Protein AF-A0A7S3YTU1-F1 (afdb_monomer_lite)

InterPro domains:
  IPR029058 Alpha/Beta hydrolase fold [G3DSA:3.40.50.1820] (95-264)
  IPR029058 Alpha/Beta hydrolase fold [SSF53474] (123-264)
  IPR036361 SAP domain superfamily [G3DSA:1.10.720.30] (31-86)

Sequence (264 aa):
MSPLEAWVLVLLVIGSIEGNVKSSDGSVSGDAGASSLSSKSVRELKSMLKELKGDSKGVLEKSDLVQRVMEAQKTCSYKVKSSSTKDEGKDSKPSSSSSSSSSSSSVMIGKPFATTIAGLKCIQLQTGKHPKGTMILLHGYGANANDLASVATLLASQIKAAEASSSSPSSSSSSSGSFGAAMRFIIPQAPIQLQPGMESYAWWDLDVTALMTKAITNGPDGLFSGQTPEALEHTTNLLKSIIEVEREQFRIPYHRIAIGGFSQ

Structure (mmCIF, N/CA/C/O backbone):
data_AF-A0A7S3YTU1-F1
#
_entry.id   AF-A0A7S3YTU1-F1
#
loop_
_atom_site.group_PDB
_atom_site.id
_atom_site.type_symbol
_atom_site.label_atom_id
_atom_site.label_alt_id
_atom_site.label_comp_id
_atom_site.label_asym_id
_atom_site.label_entity_id
_atom_site.label_seq_id
_atom_site.pdbx_PDB_ins_code
_atom_site.Cartn_x
_atom_site.Cartn_y
_atom_site.Cartn_z
_atom_site.occupancy
_atom_site.B_iso_or_equiv
_atom_site.auth_seq_id
_atom_site.auth_comp_id
_atom_site.auth_asym_id
_atom_site.auth_atom_id
_atom_site.pdbx_PDB_model_num
ATOM 1 N N . MET A 1 1 ? -15.494 12.839 -20.842 1.00 41.19 1 MET A N 1
ATOM 2 C CA . MET A 1 1 ? -15.363 12.218 -19.513 1.00 41.19 1 MET A CA 1
ATOM 3 C C . MET A 1 1 ? -14.533 13.130 -18.644 1.00 41.19 1 MET A C 1
ATOM 5 O O . MET A 1 1 ? -13.386 13.399 -18.986 1.00 41.19 1 MET A O 1
ATOM 9 N N . SER A 1 2 ? -15.147 13.706 -17.615 1.00 29.52 2 SER A N 1
ATOM 10 C CA . SER A 1 2 ? -14.446 14.628 -16.714 1.00 29.52 2 SER A CA 1
ATOM 11 C C . SER A 1 2 ? -13.685 13.838 -15.639 1.00 29.52 2 SER A C 1
ATOM 13 O O . SER A 1 2 ? -14.125 12.745 -15.279 1.00 29.52 2 SER A O 1
ATOM 15 N N . PRO A 1 3 ? -12.585 14.366 -15.073 1.00 38.00 3 PRO A N 1
ATOM 16 C CA . PRO A 1 3 ? -11.836 13.705 -13.997 1.00 38.00 3 PRO A CA 1
ATOM 17 C C . PRO A 1 3 ? -12.679 13.338 -12.762 1.00 38.00 3 PRO A C 1
ATOM 19 O O . PRO A 1 3 ? -12.250 12.524 -11.954 1.00 38.00 3 PRO A O 1
ATOM 22 N N . LEU A 1 4 ? -13.887 13.898 -12.626 1.00 33.41 4 LEU A N 1
ATOM 23 C CA . LEU A 1 4 ? -14.841 13.599 -11.556 1.00 33.41 4 LEU A CA 1
ATOM 24 C C . LEU A 1 4 ? -15.615 12.286 -11.766 1.00 33.41 4 LEU A C 1
ATOM 26 O O . LEU A 1 4 ? -16.035 11.676 -10.788 1.00 33.41 4 LEU A O 1
ATOM 30 N N . GLU A 1 5 ? -15.767 11.801 -13.000 1.00 34.88 5 GLU A N 1
ATOM 31 C CA . GLU A 1 5 ? -16.539 10.577 -13.282 1.00 34.88 5 GLU A CA 1
ATOM 32 C C . GLU A 1 5 ? -15.759 9.295 -12.940 1.00 34.88 5 GLU A C 1
ATOM 34 O O . GLU A 1 5 ? -16.360 8.280 -12.600 1.00 34.88 5 GLU A O 1
ATOM 39 N N . ALA A 1 6 ? -14.421 9.347 -12.920 1.00 38.59 6 ALA A N 1
ATOM 40 C CA . ALA A 1 6 ? -13.579 8.217 -12.510 1.00 38.59 6 ALA A CA 1
ATOM 41 C C . ALA A 1 6 ? -13.649 7.930 -10.994 1.00 38.59 6 ALA A C 1
ATOM 43 O O . ALA A 1 6 ? -13.482 6.790 -10.565 1.00 38.59 6 ALA A O 1
ATOM 44 N N . TRP A 1 7 ? -13.968 8.938 -10.175 1.00 39.53 7 TRP A N 1
ATOM 45 C CA . TRP A 1 7 ? -14.129 8.777 -8.723 1.00 39.53 7 TRP A CA 1
ATOM 46 C C . TRP A 1 7 ? -15.466 8.136 -8.334 1.00 39.53 7 TRP A C 1
ATOM 48 O O . TRP A 1 7 ? -15.589 7.555 -7.254 1.00 39.53 7 TRP A O 1
ATOM 58 N N . VAL A 1 8 ? -16.451 8.165 -9.234 1.00 35.91 8 VAL A N 1
ATOM 59 C CA . VAL A 1 8 ? -17.770 7.563 -9.006 1.00 35.91 8 VAL A CA 1
ATOM 60 C C . VAL A 1 8 ? -17.691 6.036 -8.960 1.00 35.91 8 VAL A C 1
ATOM 62 O O . VAL A 1 8 ? -18.521 5.425 -8.308 1.00 35.91 8 VAL A O 1
ATOM 65 N N . LEU A 1 9 ? -16.663 5.392 -9.525 1.00 37.91 9 LEU A N 1
ATOM 66 C CA . LEU A 1 9 ? -16.495 3.934 -9.422 1.00 37.91 9 LEU A CA 1
ATOM 67 C C . LEU A 1 9 ? -15.953 3.471 -8.059 1.00 37.91 9 LEU A C 1
ATOM 69 O O . LEU A 1 9 ? -16.370 2.426 -7.564 1.00 37.91 9 LEU A O 1
ATOM 73 N N . VAL A 1 10 ? -15.113 4.276 -7.399 1.00 44.28 10 VAL A N 1
ATOM 74 C CA . VAL A 1 10 ? -14.686 4.016 -6.008 1.00 44.28 10 VAL A CA 1
ATOM 75 C C . VAL A 1 10 ? -15.823 4.328 -5.029 1.00 44.28 10 VAL A C 1
ATOM 77 O O . VAL A 1 10 ? -15.980 3.644 -4.018 1.00 44.28 10 VAL A O 1
ATOM 80 N N . LEU A 1 11 ? -16.676 5.302 -5.362 1.00 40.84 11 LEU A N 1
ATOM 81 C CA . LEU A 1 11 ? -17.886 5.597 -4.599 1.00 40.84 11 LEU A CA 1
ATOM 82 C C . LEU A 1 11 ? -19.069 4.682 -4.937 1.00 40.84 11 LEU A C 1
ATOM 84 O O . LEU A 1 11 ? -19.922 4.529 -4.084 1.00 40.84 11 LEU A O 1
ATOM 88 N N . LEU A 1 12 ? -19.136 3.992 -6.077 1.00 34.91 12 LEU A N 1
ATOM 89 C CA . LEU A 1 12 ? -20.254 3.083 -6.392 1.00 34.91 12 LEU A CA 1
ATOM 90 C C . LEU A 1 12 ? -20.231 1.793 -5.565 1.00 34.91 12 LEU A C 1
ATOM 92 O O . LEU A 1 12 ? -21.272 1.167 -5.386 1.00 34.91 12 LEU A O 1
ATOM 96 N N . VAL A 1 13 ? -19.084 1.433 -4.983 1.00 40.62 13 VAL A N 1
ATOM 97 C CA . VAL A 1 13 ? -19.005 0.343 -3.995 1.00 40.62 13 VAL A CA 1
ATOM 98 C C . VAL A 1 13 ? -19.414 0.818 -2.587 1.00 40.62 13 VAL A C 1
ATOM 100 O O . VAL A 1 13 ? -19.746 -0.003 -1.737 1.00 40.62 13 VAL A O 1
ATOM 103 N N . ILE A 1 14 ? -19.461 2.133 -2.332 1.00 40.12 14 ILE A N 1
ATOM 104 C CA . ILE A 1 14 ? -19.760 2.713 -1.004 1.00 40.12 14 ILE A CA 1
ATOM 105 C C . ILE A 1 14 ? -21.053 3.566 -0.996 1.00 40.12 14 ILE A C 1
ATOM 107 O O . ILE A 1 14 ? -21.604 3.854 0.060 1.00 40.12 14 ILE A O 1
ATOM 111 N N . GLY A 1 15 ? -21.604 3.916 -2.156 1.00 31.83 15 GLY A N 1
ATOM 112 C CA . GLY A 1 15 ? -22.506 5.053 -2.341 1.00 31.83 15 GLY A CA 1
ATOM 113 C C . GLY A 1 15 ? -23.532 4.843 -3.450 1.00 31.83 15 GLY A C 1
ATOM 114 O O . GLY A 1 15 ? -23.751 5.725 -4.272 1.00 31.83 15 GLY A O 1
ATOM 115 N N . SER A 1 16 ? -24.244 3.714 -3.409 1.00 32.53 16 SER A N 1
ATOM 116 C CA . SER A 1 16 ? -25.628 3.657 -3.906 1.00 32.53 16 SER A CA 1
ATOM 117 C C . SER A 1 16 ? -26.612 4.396 -2.971 1.00 32.53 16 SER A C 1
ATOM 119 O O . SER A 1 16 ? -27.818 4.189 -3.077 1.00 32.53 16 SER A O 1
ATOM 121 N N . ILE A 1 17 ? -26.132 5.238 -2.044 1.00 37.53 17 ILE A N 1
ATOM 122 C CA . ILE A 1 17 ? -26.951 6.110 -1.195 1.00 37.53 17 ILE A CA 1
ATOM 123 C C . ILE A 1 17 ? -26.247 7.480 -1.088 1.00 37.53 17 ILE A C 1
ATOM 125 O O . ILE A 1 17 ? -25.146 7.595 -0.560 1.00 37.53 17 ILE A O 1
ATOM 129 N N . GLU A 1 18 ? -26.913 8.454 -1.705 1.00 35.91 18 GLU A N 1
ATOM 130 C CA . GLU A 1 18 ? -26.711 9.894 -1.952 1.00 35.91 18 GLU A CA 1
ATOM 131 C C . GLU A 1 18 ? -25.828 10.764 -1.025 1.00 35.91 18 GLU A C 1
ATOM 133 O O . GLU A 1 18 ? -25.775 10.575 0.186 1.00 35.91 18 GLU A O 1
ATOM 138 N N . GLY A 1 19 ? -25.291 11.864 -1.597 1.00 31.64 19 GLY A N 1
ATOM 139 C CA . GLY A 1 19 ? -25.074 13.119 -0.850 1.00 31.64 19 GLY A CA 1
ATOM 140 C C . GLY A 1 19 ? -23.881 14.000 -1.255 1.00 31.64 19 GLY A C 1
ATOM 141 O O . GLY A 1 19 ? -22.777 13.828 -0.761 1.00 31.64 19 GLY A O 1
ATOM 142 N N . ASN A 1 20 ? -24.140 14.995 -2.106 1.00 35.00 20 ASN A N 1
ATOM 143 C CA . ASN A 1 20 ? -23.278 16.081 -2.612 1.00 35.00 20 ASN A CA 1
ATOM 144 C C . ASN A 1 20 ? -22.688 17.014 -1.511 1.00 35.00 20 ASN A C 1
ATOM 146 O O . ASN A 1 20 ? -23.427 17.312 -0.579 1.00 35.00 20 ASN A O 1
ATOM 150 N N . VAL A 1 21 ? -21.437 17.525 -1.645 1.00 30.52 21 VAL A N 1
ATOM 151 C CA . VAL A 1 21 ? -20.935 18.889 -1.253 1.00 30.52 21 VAL A CA 1
ATOM 152 C C . VAL A 1 21 ? -19.391 19.041 -1.419 1.00 30.52 21 VAL A C 1
ATOM 154 O O . VAL A 1 21 ? -18.629 18.097 -1.247 1.00 30.52 21 VAL A O 1
ATOM 157 N N . LYS A 1 22 ? -18.977 20.271 -1.788 1.00 32.03 22 LYS A N 1
ATOM 158 C CA . LYS A 1 22 ? -17.672 20.817 -2.253 1.00 32.03 22 LYS A CA 1
ATOM 159 C C . LYS A 1 22 ? -16.490 20.871 -1.255 1.00 32.03 22 LYS A C 1
ATOM 161 O O . LYS A 1 22 ? -16.683 21.025 -0.054 1.00 32.03 22 LYS A O 1
ATOM 166 N N . SER A 1 23 ? -15.278 20.914 -1.831 1.00 31.70 23 SER A N 1
ATOM 167 C CA . SER A 1 23 ? -13.933 20.982 -1.213 1.00 31.70 23 SER A CA 1
ATOM 168 C C . SER A 1 23 ? -13.295 22.389 -1.173 1.00 31.70 23 SER A C 1
ATOM 170 O O . SER A 1 23 ? -13.629 23.238 -2.001 1.00 31.70 23 SER A O 1
ATOM 172 N N . SER A 1 24 ? -12.292 22.586 -0.297 1.00 32.66 24 SER A N 1
ATOM 173 C CA . SER A 1 24 ? -11.258 23.643 -0.391 1.00 32.66 24 SER A CA 1
ATOM 174 C C . SER A 1 24 ? -9.923 23.241 0.283 1.00 32.66 24 SER A C 1
ATOM 176 O O . SER A 1 24 ? -9.943 22.587 1.325 1.00 32.66 24 SER A O 1
ATOM 178 N N . ASP A 1 25 ? -8.805 23.666 -0.327 1.00 35.81 25 ASP A N 1
ATOM 179 C CA . ASP A 1 25 ? -7.383 23.268 -0.168 1.00 35.81 25 ASP A CA 1
ATOM 180 C C . ASP A 1 25 ? -6.566 23.880 0.999 1.00 35.81 25 ASP A C 1
ATOM 182 O O . ASP A 1 25 ? -6.897 24.946 1.517 1.00 35.81 25 ASP A O 1
ATOM 186 N N . GLY A 1 26 ? -5.399 23.268 1.297 1.00 31.12 26 GLY A N 1
ATOM 187 C CA . GLY A 1 26 ? -4.246 23.929 1.946 1.00 31.12 26 GLY A CA 1
ATOM 188 C C . GLY A 1 26 ? -3.023 23.025 2.246 1.00 31.12 26 GLY A C 1
ATOM 189 O O . GLY A 1 26 ? -3.139 22.069 3.008 1.00 31.12 26 GLY A O 1
ATOM 190 N N . SER A 1 27 ? -1.836 23.351 1.696 1.00 32.84 27 SER A N 1
ATOM 191 C CA . SER A 1 27 ? -0.538 22.641 1.853 1.00 32.84 27 SER A CA 1
ATOM 192 C C . SER A 1 27 ? 0.471 23.374 2.762 1.00 32.84 27 SER A C 1
ATOM 194 O O . SER A 1 27 ? 0.485 24.604 2.748 1.00 32.84 27 SER A O 1
ATOM 196 N N . VAL A 1 28 ? 1.396 22.664 3.439 1.00 35.00 28 VAL A N 1
ATOM 197 C CA . VAL A 1 28 ? 2.567 23.256 4.142 1.00 35.00 28 VAL A CA 1
ATOM 198 C C . VAL A 1 28 ? 3.854 22.428 3.944 1.00 35.00 28 VAL A C 1
ATOM 200 O O . VAL A 1 28 ? 3.842 21.204 4.021 1.00 35.00 28 VAL A O 1
ATOM 203 N N . SER A 1 29 ? 4.957 23.147 3.713 1.00 42.00 29 SER A N 1
ATOM 204 C CA . SER A 1 29 ? 6.344 22.758 3.395 1.00 42.00 29 SER A CA 1
ATOM 205 C C . SER A 1 29 ? 7.262 22.513 4.611 1.00 42.00 29 SER A C 1
ATOM 207 O O . SER A 1 29 ? 7.123 23.204 5.621 1.00 42.00 29 SER A O 1
ATOM 209 N N . GLY A 1 30 ? 8.298 21.665 4.483 1.00 39.69 30 GLY A N 1
ATOM 210 C CA . GLY A 1 30 ? 9.399 21.584 5.463 1.00 39.69 30 GLY A CA 1
ATOM 211 C C . GLY A 1 30 ? 10.663 20.868 4.959 1.00 39.69 30 GLY A C 1
ATOM 212 O O . GLY A 1 30 ? 10.699 19.644 4.966 1.00 39.69 30 GLY A O 1
ATOM 213 N N . ASP A 1 31 ? 11.710 21.625 4.591 1.00 48.38 31 ASP A N 1
ATOM 214 C CA . ASP A 1 31 ? 12.968 21.093 4.012 1.00 48.38 31 ASP A CA 1
ATOM 215 C C . ASP A 1 31 ? 14.264 21.735 4.583 1.00 48.38 31 ASP A C 1
ATOM 217 O O . ASP A 1 31 ? 15.263 21.929 3.901 1.00 48.38 31 ASP A O 1
ATOM 221 N N . ALA A 1 32 ? 14.280 22.118 5.865 1.00 55.69 32 ALA A N 1
ATOM 222 C CA . ALA A 1 32 ? 15.423 22.847 6.448 1.00 55.69 32 ALA A CA 1
ATOM 223 C C . ALA A 1 32 ? 16.510 21.958 7.106 1.00 55.69 32 ALA A C 1
ATOM 225 O O . ALA A 1 32 ? 17.544 22.464 7.538 1.00 55.69 32 ALA A O 1
ATOM 226 N N . GLY A 1 33 ? 16.293 20.642 7.232 1.00 62.75 33 GLY A N 1
ATOM 227 C CA . GLY A 1 33 ? 17.139 19.770 8.066 1.00 62.75 33 GLY A CA 1
ATOM 228 C C . GLY A 1 33 ? 18.327 19.104 7.359 1.00 62.75 33 GLY A C 1
ATOM 229 O O . GLY A 1 33 ? 19.356 18.858 7.990 1.00 62.75 33 GLY A O 1
ATOM 230 N N . ALA A 1 34 ? 18.212 18.808 6.062 1.00 68.44 34 ALA A N 1
ATOM 231 C CA . ALA A 1 34 ? 19.182 17.965 5.353 1.00 68.44 34 ALA A CA 1
ATOM 232 C C . ALA A 1 34 ? 20.527 18.674 5.088 1.00 68.44 34 ALA A C 1
ATOM 234 O O . ALA A 1 34 ? 21.592 18.056 5.165 1.00 68.44 34 ALA A O 1
ATOM 235 N N . SER A 1 35 ? 20.499 19.989 4.863 1.00 77.75 35 SER A N 1
ATOM 236 C CA . SER A 1 35 ? 21.671 20.775 4.449 1.00 77.75 35 SER A CA 1
ATOM 237 C C . SER A 1 35 ? 22.753 20.921 5.528 1.00 77.75 35 SER A C 1
ATOM 239 O O . SER A 1 35 ? 23.907 21.189 5.210 1.00 77.75 35 SER A O 1
ATOM 241 N N . SER A 1 36 ? 22.419 20.730 6.810 1.00 88.25 36 SER A N 1
ATOM 242 C CA . SER A 1 36 ? 23.380 20.889 7.916 1.00 88.25 36 SER A CA 1
ATOM 243 C C . SER A 1 36 ? 24.233 19.638 8.176 1.00 88.25 36 SER A C 1
ATOM 245 O O . SER A 1 36 ? 25.329 19.738 8.725 1.00 88.25 36 SER A O 1
ATOM 247 N N . LEU A 1 37 ? 23.763 18.448 7.786 1.00 91.62 37 LEU A N 1
ATOM 248 C CA . LEU A 1 37 ? 24.472 17.187 8.045 1.00 91.62 37 LEU A CA 1
ATOM 249 C C . LEU A 1 37 ? 25.443 16.810 6.922 1.00 91.62 37 LEU A C 1
ATOM 251 O O . LEU A 1 37 ? 26.464 16.172 7.184 1.00 91.62 37 LEU A O 1
ATOM 255 N N . SER A 1 38 ? 25.166 17.236 5.689 1.00 91.62 38 SER A N 1
ATOM 256 C CA . SER A 1 38 ? 26.011 16.956 4.522 1.00 91.62 38 SER A CA 1
ATOM 257 C C . SER A 1 38 ? 27.388 17.632 4.596 1.00 91.62 38 SER A C 1
ATOM 259 O O . SER A 1 38 ? 28.363 17.097 4.056 1.00 91.62 38 SER A O 1
ATOM 261 N N . SER A 1 39 ? 27.509 18.745 5.329 1.00 95.00 39 SER A N 1
ATOM 262 C CA . SER A 1 39 ? 28.768 19.474 5.542 1.00 95.00 39 SER A CA 1
ATOM 263 C C . SER A 1 39 ? 29.700 18.839 6.584 1.00 95.00 39 SER A C 1
ATOM 265 O O . SER A 1 39 ? 30.886 19.161 6.609 1.00 95.00 39 SER A O 1
ATOM 267 N N . LYS A 1 40 ? 29.219 17.894 7.405 1.00 95.62 40 LYS A N 1
ATOM 268 C CA . LYS A 1 40 ? 30.028 17.235 8.446 1.00 95.62 40 LYS A CA 1
ATOM 269 C C . LYS A 1 40 ? 30.985 16.188 7.871 1.00 95.62 40 LYS A C 1
ATOM 271 O O . LYS A 1 40 ? 30.730 15.568 6.834 1.00 95.62 40 LYS A O 1
ATOM 276 N N . SER A 1 41 ? 32.104 15.957 8.548 1.00 97.38 41 SER A N 1
ATOM 277 C CA . SER A 1 41 ? 33.071 14.911 8.198 1.00 97.38 41 SER A CA 1
ATOM 278 C C . SER A 1 41 ? 32.556 13.506 8.554 1.00 97.38 41 SER A C 1
ATOM 280 O O . SER A 1 41 ? 31.715 13.328 9.434 1.00 97.38 41 SER A O 1
ATOM 282 N N . VAL A 1 42 ? 33.102 12.464 7.912 1.00 96.38 42 VAL A N 1
ATOM 283 C CA . VAL A 1 42 ? 32.747 11.054 8.201 1.00 96.38 42 VAL A CA 1
ATOM 284 C C . VAL A 1 42 ? 33.014 10.688 9.668 1.00 96.38 42 VAL A C 1
ATOM 286 O O . VAL A 1 42 ? 32.261 9.918 10.266 1.00 96.38 42 VAL A O 1
ATOM 289 N N . ARG A 1 43 ? 34.066 11.258 10.271 1.00 97.38 43 ARG A N 1
ATOM 290 C CA . ARG A 1 43 ? 34.414 11.039 11.682 1.00 97.38 43 ARG A CA 1
ATOM 291 C C . ARG A 1 43 ? 33.349 11.614 12.618 1.00 97.38 43 ARG A C 1
ATOM 293 O O . ARG A 1 43 ? 32.955 10.934 13.562 1.00 97.38 43 ARG A O 1
ATOM 300 N N . GLU A 1 44 ? 32.858 12.819 12.334 1.00 97.75 44 GLU A N 1
ATOM 301 C CA . GLU A 1 44 ? 31.780 13.454 13.104 1.00 97.75 44 GLU A CA 1
ATOM 302 C C . GLU A 1 44 ? 30.462 12.695 12.954 1.00 97.75 44 GLU A C 1
ATOM 304 O O . GLU A 1 44 ? 29.807 12.418 13.954 1.00 97.75 44 GLU A O 1
ATOM 309 N N . LEU A 1 45 ? 30.108 12.281 11.733 1.00 97.25 45 LEU A N 1
ATOM 310 C CA . LEU A 1 45 ? 28.887 11.508 11.481 1.00 97.25 45 LEU A CA 1
ATOM 311 C C . LEU A 1 45 ? 28.899 10.161 12.223 1.00 97.25 45 LEU A C 1
ATOM 313 O O . LEU A 1 45 ? 27.912 9.806 12.864 1.00 97.25 45 LEU A O 1
ATOM 317 N N . LYS A 1 46 ? 30.030 9.438 12.231 1.00 97.06 46 LYS A N 1
ATOM 318 C CA . LYS A 1 46 ? 30.182 8.201 13.024 1.00 97.06 46 LYS A CA 1
ATOM 319 C C . LYS A 1 46 ? 30.098 8.459 14.530 1.00 97.06 46 LYS A C 1
ATOM 321 O O . LYS A 1 46 ? 29.529 7.641 15.250 1.00 97.06 46 LYS A O 1
ATOM 326 N N . SER A 1 47 ? 30.640 9.584 15.004 1.00 97.19 47 SER A N 1
ATOM 327 C CA . SER A 1 47 ? 30.532 9.990 16.410 1.00 97.19 47 SER A CA 1
ATOM 328 C C . SER A 1 47 ? 29.078 10.255 16.804 1.00 97.19 47 SER A C 1
ATOM 330 O O . SER A 1 47 ? 28.615 9.712 17.805 1.00 97.19 47 SER A O 1
ATOM 332 N N . MET A 1 48 ? 28.341 11.012 15.984 1.00 97.25 48 MET A N 1
ATOM 333 C CA . MET A 1 48 ? 26.916 11.288 16.194 1.00 97.25 48 MET A CA 1
ATOM 334 C C . MET A 1 48 ? 26.081 10.004 16.176 1.00 97.25 48 MET A C 1
ATOM 336 O O . MET A 1 48 ? 25.224 9.810 17.032 1.00 97.25 48 MET A O 1
ATOM 340 N N . LEU A 1 49 ? 26.351 9.088 15.240 1.00 96.69 49 LEU A N 1
ATOM 341 C CA . LEU A 1 49 ? 25.635 7.814 15.166 1.00 96.69 49 LEU A CA 1
ATOM 342 C C . LEU A 1 49 ? 25.889 6.944 16.408 1.00 96.69 49 LEU A C 1
ATOM 344 O O . LEU A 1 49 ? 24.955 6.346 16.936 1.00 96.69 49 LEU A O 1
ATOM 348 N N . LYS A 1 50 ? 27.128 6.928 16.922 1.00 96.69 50 LYS A N 1
ATOM 349 C CA . LYS A 1 50 ? 27.492 6.220 18.160 1.00 96.69 50 LYS A CA 1
ATOM 350 C C . LYS A 1 50 ? 26.781 6.798 19.388 1.00 96.69 50 LYS A C 1
ATOM 352 O O . LYS A 1 50 ? 26.317 6.031 20.228 1.00 96.69 50 LYS A O 1
ATOM 357 N N . GLU A 1 51 ? 26.674 8.123 19.486 1.00 96.88 51 GLU A N 1
ATOM 358 C CA . GLU A 1 51 ? 25.945 8.811 20.563 1.00 96.88 51 GLU A CA 1
ATOM 359 C C . GLU A 1 51 ? 24.450 8.454 20.555 1.00 96.88 51 GLU A C 1
ATOM 361 O O . GLU A 1 51 ? 23.857 8.186 21.600 1.00 96.88 51 GLU A O 1
ATOM 366 N N . LEU A 1 52 ? 23.870 8.324 19.360 1.00 96.06 52 LEU A N 1
ATOM 367 C CA . LEU A 1 52 ? 22.482 7.904 19.149 1.00 96.06 52 LEU A CA 1
ATOM 368 C C . LEU A 1 52 ? 22.275 6.377 19.233 1.00 96.06 52 LEU A C 1
ATOM 370 O O . LEU A 1 52 ? 21.175 5.894 18.972 1.00 96.06 52 LEU A O 1
ATOM 374 N N . LYS A 1 53 ? 23.307 5.608 19.613 1.00 95.50 53 LYS A N 1
ATOM 375 C CA . LYS A 1 53 ? 23.307 4.132 19.682 1.00 95.50 53 LYS A CA 1
ATOM 376 C C . LYS A 1 53 ? 23.023 3.423 18.342 1.00 95.50 53 LYS A C 1
ATOM 378 O O . LYS A 1 53 ? 22.534 2.295 18.345 1.00 95.50 53 LYS A O 1
ATOM 383 N N . GLY A 1 54 ? 23.330 4.054 17.210 1.00 91.25 54 GLY A N 1
ATOM 384 C CA . GLY A 1 54 ? 23.256 3.445 15.877 1.00 91.25 54 GLY A CA 1
ATOM 385 C C . GLY A 1 54 ? 24.537 2.694 15.486 1.00 91.25 54 GLY A C 1
ATOM 386 O O . GLY A 1 54 ? 25.627 3.008 15.969 1.00 91.25 54 GLY A O 1
ATOM 387 N N . ASP A 1 55 ? 24.416 1.712 14.586 1.00 93.75 55 ASP A N 1
ATOM 388 C CA . ASP A 1 55 ? 25.556 0.951 14.056 1.00 93.75 55 ASP A CA 1
ATOM 389 C C . ASP A 1 55 ? 26.052 1.522 12.714 1.00 93.75 55 ASP A C 1
ATOM 391 O O . ASP A 1 55 ? 25.276 1.846 11.809 1.00 93.75 55 ASP A O 1
ATOM 395 N N . SER A 1 56 ? 27.376 1.613 12.579 1.00 94.31 56 SER A N 1
ATOM 396 C CA . SER A 1 56 ? 28.071 2.061 11.365 1.00 94.31 56 SER A CA 1
ATOM 397 C C . SER A 1 56 ? 28.628 0.911 10.519 1.00 94.31 56 SER A C 1
ATOM 399 O O . SER A 1 56 ? 29.237 1.166 9.478 1.00 94.31 56 SER A O 1
ATOM 401 N N . LYS A 1 57 ? 28.436 -0.353 10.927 1.00 94.38 57 LYS A N 1
ATOM 402 C CA . LYS A 1 57 ? 28.838 -1.511 10.118 1.00 94.38 57 LYS A CA 1
ATOM 403 C C . LYS A 1 57 ? 28.102 -1.532 8.775 1.00 94.38 57 LYS A C 1
ATOM 405 O O . LYS A 1 57 ? 26.905 -1.243 8.690 1.00 94.38 57 LYS A O 1
ATOM 410 N N . GLY A 1 58 ? 28.857 -1.877 7.732 1.00 91.62 58 GLY A N 1
ATOM 411 C CA . GLY A 1 58 ? 28.359 -2.025 6.363 1.00 91.62 58 GLY A CA 1
ATOM 412 C C . GLY A 1 58 ? 28.059 -0.716 5.630 1.00 91.62 58 GLY A C 1
ATOM 413 O O . GLY A 1 58 ? 27.429 -0.766 4.584 1.00 91.62 58 GLY A O 1
ATOM 414 N N . VAL A 1 59 ? 28.469 0.441 6.160 1.00 92.94 59 VAL A N 1
ATOM 415 C CA . VAL A 1 59 ? 28.304 1.723 5.461 1.00 92.94 59 VAL A CA 1
ATOM 416 C C . VAL A 1 59 ? 29.467 1.941 4.495 1.00 92.94 59 VAL A C 1
ATOM 418 O O . VAL A 1 59 ? 30.610 2.068 4.944 1.00 92.94 59 VAL A O 1
ATOM 421 N N . LEU A 1 60 ? 29.171 1.978 3.194 1.00 88.75 60 LEU A N 1
ATOM 422 C CA . LEU A 1 60 ? 30.164 2.167 2.130 1.00 88.75 60 LEU A CA 1
ATOM 423 C C . LEU A 1 60 ? 30.301 3.642 1.732 1.00 88.75 60 LEU A C 1
ATOM 425 O O . LEU A 1 60 ? 31.414 4.094 1.467 1.00 88.75 60 LEU A O 1
ATOM 429 N N . GLU A 1 61 ? 29.208 4.411 1.774 1.00 96.38 61 GLU A N 1
ATOM 430 C CA . GLU A 1 61 ? 29.184 5.808 1.333 1.00 96.38 61 GLU A CA 1
ATOM 431 C C . GLU A 1 61 ? 28.891 6.810 2.467 1.00 96.38 61 GLU A C 1
ATOM 433 O O . GLU A 1 61 ? 28.333 6.486 3.517 1.00 96.38 61 GLU A O 1
ATOM 438 N N . LYS A 1 62 ? 29.283 8.079 2.279 1.00 96.50 62 LYS A N 1
ATOM 439 C CA . LYS A 1 62 ? 29.015 9.156 3.256 1.00 96.50 62 LYS A CA 1
ATOM 440 C C . LYS A 1 62 ? 27.515 9.481 3.351 1.00 96.50 62 LYS A C 1
ATOM 442 O O . LYS A 1 62 ? 27.041 9.800 4.441 1.00 96.50 62 LYS A O 1
ATOM 447 N N . SER A 1 63 ? 26.798 9.405 2.233 1.00 95.56 63 SER A N 1
ATOM 448 C CA . SER A 1 63 ? 25.343 9.588 2.097 1.00 95.56 63 SER A CA 1
ATOM 449 C C . SER A 1 63 ? 24.564 8.665 3.037 1.00 95.56 63 SER A C 1
ATOM 451 O O . SER A 1 63 ? 23.775 9.145 3.851 1.00 95.56 63 SER A O 1
ATOM 453 N N . ASP A 1 64 ? 24.875 7.369 3.017 1.00 95.38 64 ASP A N 1
ATOM 454 C CA . ASP A 1 64 ? 24.299 6.353 3.909 1.00 95.38 64 ASP A CA 1
ATOM 455 C C . ASP A 1 64 ? 24.469 6.720 5.391 1.00 95.38 64 ASP A C 1
ATOM 457 O O . ASP A 1 64 ? 23.575 6.540 6.221 1.00 95.38 64 ASP A O 1
ATOM 461 N N . LEU A 1 65 ? 25.641 7.258 5.737 1.00 96.00 65 LEU A N 1
ATOM 462 C CA . LEU A 1 65 ? 25.975 7.680 7.095 1.00 96.00 65 LEU A CA 1
ATOM 463 C C . LEU A 1 65 ? 25.146 8.895 7.529 1.00 96.00 65 LEU A C 1
ATOM 465 O O . LEU A 1 65 ? 24.681 8.934 8.668 1.00 96.00 65 LEU A O 1
ATOM 469 N N . VAL A 1 66 ? 24.921 9.856 6.630 1.00 96.44 66 VAL A N 1
ATOM 470 C CA . VAL A 1 66 ? 24.028 11.002 6.870 1.00 96.44 66 VAL A CA 1
ATOM 471 C C . VAL A 1 66 ? 22.593 10.524 7.091 1.00 96.44 66 VAL A C 1
ATOM 473 O O . VAL A 1 66 ? 21.965 10.926 8.073 1.00 96.44 66 VAL A O 1
ATOM 476 N N . GLN A 1 67 ? 22.096 9.623 6.241 1.00 95.31 67 GLN A N 1
ATOM 477 C CA . GLN A 1 67 ? 20.737 9.096 6.349 1.00 95.31 67 GLN A CA 1
ATOM 478 C C . GLN A 1 67 ? 20.516 8.350 7.671 1.00 95.31 67 GLN A C 1
ATOM 480 O O . GLN A 1 67 ? 19.557 8.642 8.389 1.00 95.31 67 GLN A O 1
ATOM 485 N N . ARG A 1 68 ? 21.441 7.463 8.065 1.00 95.81 68 ARG A N 1
ATOM 486 C CA . ARG A 1 68 ? 21.350 6.750 9.353 1.00 95.81 68 ARG A CA 1
ATOM 487 C C . ARG A 1 68 ? 21.368 7.699 10.549 1.00 95.81 68 ARG A C 1
ATOM 489 O O . ARG A 1 68 ? 20.653 7.465 11.522 1.00 95.81 68 ARG A O 1
ATOM 496 N N . VAL A 1 69 ? 22.153 8.778 10.494 1.00 96.31 69 VAL A N 1
ATOM 497 C CA . VAL A 1 69 ? 22.156 9.804 11.552 1.00 96.31 69 VAL A CA 1
ATOM 498 C C . VAL A 1 69 ? 20.802 10.515 11.620 1.00 96.31 69 VAL A C 1
ATOM 500 O O . VAL A 1 69 ? 20.277 10.687 12.719 1.00 96.31 69 VAL A O 1
ATOM 503 N N . MET A 1 70 ? 20.194 10.869 10.484 1.00 94.56 70 MET A N 1
ATOM 504 C CA . MET A 1 70 ? 18.858 11.483 10.454 1.00 94.56 70 MET A CA 1
ATOM 505 C C . MET A 1 70 ? 17.778 10.560 11.032 1.00 94.56 70 MET A C 1
ATOM 507 O O . MET A 1 70 ? 16.947 10.998 11.829 1.00 94.56 70 MET A O 1
ATOM 511 N N . GLU A 1 71 ? 17.786 9.281 10.662 1.00 93.69 71 GLU A N 1
ATOM 512 C CA . GLU A 1 71 ? 16.844 8.277 11.175 1.00 93.69 71 GLU A CA 1
ATOM 513 C C . GLU A 1 71 ? 17.009 8.063 12.688 1.00 93.69 71 GLU A C 1
ATOM 515 O O . GLU A 1 71 ? 16.026 8.026 13.439 1.00 93.69 71 GLU A O 1
ATOM 520 N N . ALA A 1 72 ? 18.253 8.004 13.164 1.00 94.50 72 ALA A N 1
ATOM 521 C CA . ALA A 1 72 ? 18.555 7.873 14.584 1.00 94.50 72 ALA A CA 1
ATOM 522 C C . ALA A 1 72 ? 18.146 9.129 15.382 1.00 94.50 72 ALA A C 1
ATOM 524 O O . ALA A 1 72 ? 17.578 9.005 16.469 1.00 94.50 72 ALA A O 1
ATOM 525 N N . GLN A 1 73 ? 18.340 10.335 14.830 1.00 94.19 73 GLN A N 1
ATOM 526 C CA . GLN A 1 73 ? 17.885 11.590 15.446 1.00 94.19 73 GLN A CA 1
ATOM 527 C C . GLN A 1 73 ? 16.362 11.642 15.571 1.00 94.19 73 GLN A C 1
ATOM 529 O O . GLN A 1 73 ? 15.853 11.955 16.650 1.00 94.19 73 GLN A O 1
ATOM 534 N N . LYS A 1 74 ? 15.636 11.265 14.508 1.00 89.81 74 LYS A N 1
ATOM 535 C CA . LYS A 1 74 ? 14.171 11.142 14.547 1.00 89.81 74 LYS A CA 1
ATOM 536 C C . LYS A 1 74 ? 13.755 10.204 15.680 1.00 89.81 74 LYS A C 1
ATOM 538 O O . LYS A 1 74 ? 12.941 10.588 16.513 1.00 89.81 74 LYS A O 1
ATOM 543 N N . THR A 1 75 ? 14.377 9.029 15.775 1.00 86.12 75 THR A N 1
ATOM 544 C CA . THR A 1 75 ? 14.060 8.011 16.793 1.00 86.12 75 THR A CA 1
ATOM 545 C C . THR A 1 75 ? 14.339 8.492 18.227 1.00 86.12 75 THR A C 1
ATOM 547 O O . THR A 1 75 ? 13.540 8.241 19.131 1.00 86.12 75 THR A O 1
ATOM 550 N N . CYS A 1 76 ? 15.429 9.232 18.454 1.00 81.00 76 CYS A N 1
ATOM 551 C CA . CYS A 1 76 ? 15.769 9.786 19.770 1.00 81.00 76 CYS A CA 1
ATOM 552 C C . CYS A 1 76 ? 14.848 10.935 20.206 1.00 81.00 76 CYS A C 1
ATOM 554 O O . CYS A 1 76 ? 14.455 10.974 21.375 1.00 81.00 76 CYS A O 1
ATOM 556 N N . SER A 1 77 ? 14.446 11.832 19.297 1.00 73.88 77 SER A N 1
ATOM 557 C CA . SER A 1 77 ? 13.537 12.945 19.625 1.00 73.88 77 SER A CA 1
ATOM 558 C C . SER A 1 77 ? 12.171 12.481 20.141 1.00 73.88 77 SER A C 1
ATOM 560 O O . SER A 1 77 ? 11.566 13.176 20.957 1.00 73.88 77 SER A O 1
ATOM 562 N N . TYR A 1 78 ? 11.699 11.293 19.748 1.00 51.47 78 TYR A N 1
ATOM 563 C CA . TYR A 1 78 ? 10.446 10.736 20.272 1.00 51.47 78 TYR A CA 1
ATOM 564 C C . TYR A 1 78 ? 10.543 10.269 21.731 1.00 51.47 78 TYR A C 1
ATOM 566 O O . TYR A 1 78 ? 9.539 10.288 22.442 1.00 51.47 78 TYR A O 1
ATOM 574 N N . LYS A 1 79 ? 11.731 9.886 22.213 1.00 51.41 79 LYS A N 1
ATOM 575 C CA . LYS A 1 79 ? 11.898 9.264 23.538 1.00 51.41 79 LYS A CA 1
ATOM 576 C C . LYS A 1 79 ? 11.981 10.270 24.692 1.00 51.41 79 LYS A C 1
ATOM 578 O O . LYS A 1 79 ? 11.743 9.905 25.837 1.00 51.41 79 LYS A O 1
ATOM 583 N N . VAL A 1 80 ? 12.275 11.538 24.401 1.00 43.84 80 VAL A N 1
ATOM 584 C CA . VAL A 1 80 ? 12.470 12.589 25.420 1.00 43.84 80 VAL A CA 1
ATOM 585 C C . VAL A 1 80 ? 11.143 13.147 25.966 1.00 43.84 80 VAL A C 1
ATOM 587 O O . VAL A 1 80 ? 11.125 13.741 27.038 1.00 43.84 80 VAL A O 1
ATOM 590 N N . LYS A 1 81 ? 9.999 12.914 25.304 1.00 44.56 81 LYS A N 1
ATOM 591 C CA . LYS A 1 81 ? 8.691 13.449 25.743 1.00 44.56 81 LYS A CA 1
ATOM 592 C C . LYS A 1 81 ? 7.894 12.563 26.711 1.00 44.56 81 LYS A C 1
ATOM 594 O O . LYS A 1 81 ? 6.779 12.931 27.065 1.00 44.56 81 LYS A O 1
ATOM 599 N N . SER A 1 82 ? 8.431 11.431 27.166 1.00 44.53 82 SER A N 1
ATOM 600 C CA . SER A 1 82 ? 7.706 10.504 28.049 1.00 44.53 82 SER A CA 1
ATOM 601 C C . SER A 1 82 ? 8.544 10.041 29.245 1.00 44.53 82 SER A C 1
ATOM 603 O O . SER A 1 82 ? 8.837 8.854 29.375 1.00 44.53 82 SER A O 1
ATOM 605 N N . SER A 1 83 ? 8.943 10.955 30.131 1.00 39.47 83 SER A N 1
ATOM 606 C CA . SER A 1 83 ? 9.377 10.573 31.483 1.00 39.47 83 SER A CA 1
ATOM 607 C C . SER A 1 83 ? 9.372 11.759 32.452 1.00 39.47 83 SER A C 1
ATOM 609 O O . SER A 1 83 ? 10.386 12.429 32.627 1.00 39.47 83 SER A O 1
ATOM 611 N N . SER A 1 84 ? 8.247 11.982 33.130 1.00 35.91 84 SER A N 1
ATOM 612 C CA . SER A 1 84 ? 8.204 12.696 34.412 1.00 35.91 84 SER A CA 1
ATOM 613 C C . SER A 1 84 ? 7.058 12.144 35.259 1.00 35.91 84 SER A C 1
ATOM 615 O O . SER A 1 84 ? 5.916 12.511 35.025 1.00 35.91 84 SER A O 1
ATOM 617 N N . THR A 1 85 ? 7.375 11.206 36.156 1.00 35.59 85 THR A N 1
ATOM 618 C CA . THR A 1 85 ? 6.955 11.138 37.575 1.00 35.59 85 THR A CA 1
ATOM 619 C C . THR A 1 85 ? 7.328 9.761 38.124 1.00 35.59 85 THR A C 1
ATOM 621 O O . THR A 1 85 ? 6.839 8.742 37.640 1.00 35.59 85 THR A O 1
ATOM 624 N N . LYS A 1 86 ? 8.199 9.737 39.134 1.00 37.47 86 LYS A N 1
ATOM 625 C CA . LYS A 1 86 ? 8.345 8.627 40.077 1.00 37.47 86 LYS A CA 1
ATOM 626 C C . LYS A 1 86 ? 8.422 9.241 41.469 1.00 37.47 86 LYS A C 1
ATOM 628 O O . LYS A 1 86 ? 9.307 10.054 41.714 1.00 37.47 86 LYS A O 1
ATOM 633 N N . ASP A 1 87 ? 7.472 8.839 42.298 1.00 42.56 87 ASP A N 1
ATOM 634 C CA . ASP A 1 87 ? 7.460 9.000 43.746 1.00 42.56 87 ASP A CA 1
ATOM 635 C C . ASP A 1 87 ? 7.685 7.611 44.374 1.00 42.56 87 ASP A C 1
ATOM 637 O O . ASP A 1 87 ? 7.450 6.582 43.725 1.00 42.56 87 ASP A O 1
ATOM 641 N N . GLU A 1 88 ? 8.234 7.594 45.582 1.00 50.66 88 GLU A N 1
ATOM 642 C CA . GLU A 1 88 ? 8.819 6.437 46.271 1.00 50.66 88 GLU A CA 1
ATOM 643 C C . GLU A 1 88 ? 7.791 5.481 46.911 1.00 50.66 88 GLU A C 1
ATOM 645 O O . GLU A 1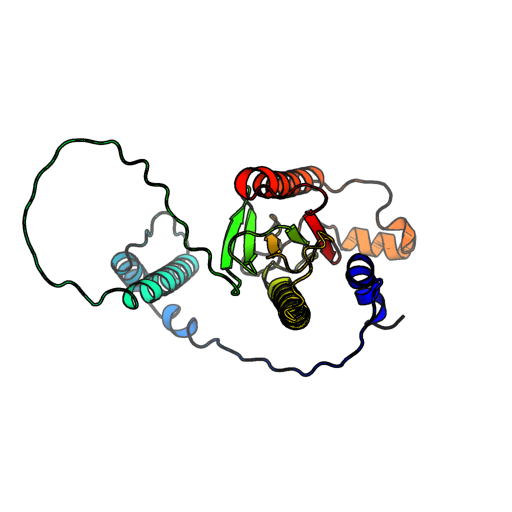 88 ? 6.676 5.874 47.242 1.00 50.66 88 GLU A O 1
ATOM 650 N N . GLY A 1 89 ? 8.211 4.233 47.199 1.00 40.72 89 GLY A N 1
ATOM 651 C CA . GLY A 1 89 ? 7.609 3.460 48.298 1.00 40.72 89 GLY A CA 1
ATOM 652 C C . GLY A 1 89 ? 7.581 1.924 48.206 1.00 40.72 89 GLY A C 1
ATOM 653 O O . GLY A 1 89 ? 6.629 1.360 47.688 1.00 40.72 89 GLY A O 1
ATOM 654 N N . LYS A 1 90 ? 8.570 1.294 48.864 1.00 39.50 90 LYS A N 1
ATOM 655 C CA . LYS A 1 90 ? 8.531 0.061 49.698 1.00 39.50 90 LYS A CA 1
ATOM 656 C C . LYS A 1 90 ? 8.148 -1.336 49.151 1.00 39.50 90 LYS A C 1
ATOM 658 O O . LYS A 1 90 ? 7.003 -1.645 48.850 1.00 39.50 90 LYS A O 1
ATOM 663 N N . ASP A 1 91 ? 9.164 -2.202 49.228 1.00 47.62 91 ASP A N 1
ATOM 664 C CA . ASP A 1 91 ? 9.238 -3.602 49.688 1.00 47.62 91 ASP A CA 1
ATOM 665 C C . ASP A 1 91 ? 7.966 -4.458 49.809 1.00 47.62 91 ASP A C 1
ATOM 667 O O . ASP A 1 91 ? 7.166 -4.277 50.726 1.00 47.62 91 ASP A O 1
ATOM 671 N N . SER A 1 92 ? 7.904 -5.526 48.997 1.00 41.09 92 SER A N 1
ATOM 672 C CA . SER A 1 92 ? 7.376 -6.861 49.350 1.00 41.09 92 SER A CA 1
ATOM 673 C C . SER A 1 92 ? 7.730 -7.902 48.271 1.00 41.09 92 SER A C 1
ATOM 675 O O . SER A 1 92 ? 7.453 -7.714 47.090 1.00 41.09 92 SER A O 1
ATOM 677 N N . LYS A 1 93 ? 8.326 -9.025 48.691 1.00 49.00 93 LYS A N 1
ATOM 678 C CA . LYS A 1 93 ? 8.613 -10.254 47.913 1.00 49.00 93 LYS A CA 1
ATOM 679 C C . LYS A 1 93 ? 7.288 -10.948 47.526 1.00 49.00 93 LYS A C 1
ATOM 681 O O . LYS A 1 93 ? 6.419 -11.015 48.394 1.00 49.00 93 LYS A O 1
ATOM 686 N N . PRO A 1 94 ? 7.113 -11.503 46.305 1.00 49.06 94 PRO A N 1
ATOM 687 C CA . PRO A 1 94 ? 7.078 -12.970 46.204 1.00 49.06 94 PRO A CA 1
ATOM 688 C C . PRO A 1 94 ? 7.528 -13.584 44.852 1.00 49.06 94 PRO A C 1
ATOM 690 O O . PRO A 1 94 ? 7.842 -12.926 43.868 1.00 49.06 94 PRO A O 1
ATOM 693 N N . SER A 1 95 ? 7.564 -14.911 44.910 1.00 44.34 95 SER A N 1
ATOM 694 C CA . SER A 1 95 ? 7.848 -15.987 43.959 1.00 44.34 95 SER A CA 1
ATOM 695 C C . SER A 1 95 ? 7.433 -15.860 42.483 1.00 44.34 95 SER A C 1
ATOM 697 O O . SER A 1 95 ? 6.327 -15.452 42.142 1.00 44.34 95 SER A O 1
ATOM 699 N N . SER A 1 96 ? 8.335 -16.391 41.650 1.00 52.78 96 SER A N 1
ATOM 700 C CA . SER A 1 96 ? 8.164 -17.044 40.343 1.00 52.78 96 SER A CA 1
ATOM 701 C C . SER A 1 96 ? 6.734 -17.218 39.809 1.00 52.78 96 SER A C 1
ATOM 703 O O . SER A 1 96 ? 6.007 -18.122 40.222 1.00 52.78 96 SER A O 1
ATOM 705 N N . SER A 1 97 ? 6.397 -16.444 38.779 1.00 43.84 97 SER A N 1
ATOM 706 C CA . SER A 1 97 ? 5.395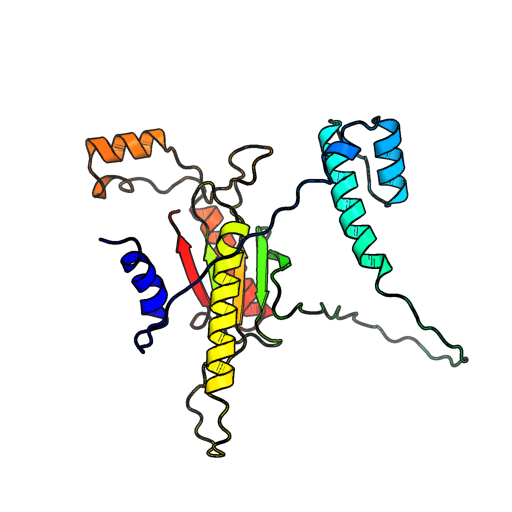 -16.817 37.778 1.00 43.84 97 SER A CA 1
ATOM 707 C C . SER A 1 97 ? 5.820 -16.282 36.408 1.00 43.84 97 SER A C 1
ATOM 709 O O . SER A 1 97 ? 6.299 -15.158 36.264 1.00 43.84 97 SER A O 1
ATOM 711 N N . SER A 1 98 ? 5.725 -17.154 35.413 1.00 50.69 98 SER A N 1
ATOM 712 C CA . SER A 1 98 ? 6.049 -16.935 34.008 1.00 50.69 98 SER A CA 1
ATOM 713 C C . SER A 1 98 ? 5.118 -15.890 33.392 1.00 50.69 98 SER A C 1
ATOM 715 O O . SER A 1 98 ? 3.952 -16.173 33.118 1.00 50.69 98 SER A O 1
ATOM 717 N N . SER A 1 99 ? 5.637 -14.686 33.166 1.00 39.75 99 SER A N 1
ATOM 718 C CA . SER A 1 99 ? 4.942 -13.593 32.496 1.00 39.75 99 SER A CA 1
ATOM 719 C C . SER A 1 99 ? 5.130 -13.693 30.981 1.00 39.75 99 SER A C 1
ATOM 721 O O . SER A 1 99 ? 6.154 -13.314 30.417 1.00 39.75 99 SER A O 1
ATOM 723 N N . SER A 1 100 ? 4.104 -14.195 30.300 1.00 42.47 100 SER A N 1
ATOM 724 C CA . SER A 1 100 ? 3.908 -13.965 28.871 1.00 42.47 100 SER A CA 1
ATOM 725 C C . SER A 1 100 ? 3.657 -12.471 28.658 1.00 42.47 100 SER A C 1
ATOM 727 O O . SER A 1 100 ? 2.561 -11.968 28.909 1.00 42.47 100 SER A O 1
ATOM 729 N N . SER A 1 101 ? 4.691 -11.746 28.241 1.00 37.59 101 SER A N 1
ATOM 730 C CA . SER A 1 101 ? 4.633 -10.332 27.885 1.00 37.59 101 SER A CA 1
ATOM 731 C C . SER A 1 101 ? 3.881 -10.148 26.567 1.00 37.59 101 SER A C 1
ATOM 733 O O . SER A 1 101 ? 4.456 -9.974 25.492 1.00 37.59 101 SER A O 1
ATOM 735 N N . SER A 1 102 ? 2.552 -10.161 26.649 1.00 40.62 102 SER A N 1
ATOM 736 C CA . SER A 1 102 ? 1.681 -9.623 25.610 1.00 40.62 102 SER A CA 1
ATOM 737 C C . SER A 1 102 ? 1.975 -8.130 25.488 1.00 40.62 102 SER A C 1
ATOM 739 O O . SER A 1 102 ? 1.482 -7.306 26.259 1.00 40.62 102 SER A O 1
ATOM 741 N N . SER A 1 103 ? 2.871 -7.804 24.561 1.00 43.38 103 SER A N 1
ATOM 742 C CA . SER A 1 103 ? 3.244 -6.440 24.222 1.00 43.38 103 SER A CA 1
ATOM 743 C C . SER A 1 103 ? 2.012 -5.759 23.638 1.00 43.38 103 SER A C 1
ATOM 745 O O . SER A 1 103 ? 1.722 -5.915 22.456 1.00 43.38 103 SER A O 1
ATOM 747 N N . SER A 1 104 ? 1.254 -5.055 24.483 1.00 47.66 104 SER A N 1
ATOM 748 C CA . SER A 1 104 ? 0.149 -4.194 24.065 1.00 47.66 104 SER A CA 1
ATOM 749 C C . SER A 1 104 ? 0.712 -3.073 23.201 1.00 47.66 104 SER A C 1
ATOM 751 O O . SER A 1 104 ? 1.104 -2.012 23.688 1.00 47.66 104 SER A O 1
ATOM 753 N N . SER A 1 105 ? 0.795 -3.336 21.903 1.00 56.03 105 SER A N 1
ATOM 754 C CA . SER A 1 105 ? 1.053 -2.352 20.867 1.00 56.03 105 SER A CA 1
ATOM 755 C C . SER A 1 105 ? -0.034 -1.285 20.967 1.00 56.03 105 SER A C 1
ATOM 757 O O . SER A 1 105 ? -1.201 -1.519 20.659 1.00 56.03 105 SER A O 1
ATOM 759 N N . SER A 1 106 ? 0.343 -0.112 21.479 1.00 59.62 106 SER A N 1
ATOM 760 C CA . SER A 1 106 ? -0.539 1.049 21.562 1.00 59.62 106 SER A CA 1
ATOM 761 C C . SER A 1 106 ? -0.971 1.430 20.147 1.00 59.62 106 SER A C 1
ATOM 763 O O . SER A 1 106 ? -0.196 2.000 19.379 1.00 59.62 106 SER A O 1
ATOM 765 N N . VAL A 1 107 ? -2.190 1.045 19.771 1.00 66.81 107 VAL A N 1
ATOM 766 C CA . VAL A 1 107 ? -2.753 1.343 18.455 1.00 66.81 107 VAL A CA 1
ATOM 767 C C . VAL A 1 107 ? -2.949 2.855 18.356 1.00 66.81 107 VAL A C 1
ATOM 769 O O . VAL A 1 107 ? -3.765 3.432 19.077 1.00 66.81 107 VAL A O 1
ATOM 772 N N . MET A 1 108 ? -2.202 3.504 17.462 1.00 73.62 108 MET A N 1
ATOM 773 C CA . MET A 1 108 ? -2.352 4.931 17.179 1.00 73.62 108 MET A CA 1
ATOM 774 C C . MET A 1 108 ? -3.625 5.156 16.358 1.00 73.62 108 MET A C 1
ATOM 776 O O . MET A 1 108 ? -3.648 5.003 15.140 1.00 73.62 108 MET A O 1
ATOM 780 N N . ILE A 1 109 ? -4.716 5.487 17.046 1.00 81.69 109 ILE A N 1
ATOM 781 C CA . ILE A 1 109 ? -6.012 5.747 16.416 1.00 81.69 109 ILE A CA 1
ATOM 782 C C . ILE A 1 109 ? -5.981 7.111 15.723 1.00 81.69 109 ILE A C 1
ATOM 784 O O . ILE A 1 109 ? -5.610 8.122 16.318 1.00 81.69 109 ILE A O 1
ATOM 788 N N . GLY A 1 110 ? -6.444 7.150 14.474 1.00 84.19 110 GLY A N 1
ATOM 789 C CA . GLY A 1 110 ? -6.719 8.389 13.747 1.00 84.19 110 GLY A CA 1
ATOM 790 C C . GLY A 1 110 ? -5.511 9.107 13.149 1.00 84.19 110 GLY A C 1
ATOM 791 O O . GLY A 1 110 ? -5.700 10.190 12.605 1.00 84.19 110 GLY A O 1
ATOM 792 N N . LYS A 1 111 ? -4.303 8.536 13.211 1.00 92.44 111 LYS A N 1
ATOM 793 C CA . LYS A 1 111 ? -3.134 9.055 12.488 1.00 92.44 111 LYS A CA 1
ATOM 794 C C . LYS A 1 111 ? -2.480 7.943 11.673 1.00 92.44 111 LYS A C 1
ATOM 796 O O . LYS A 1 111 ? -2.317 6.852 12.221 1.00 92.44 111 LYS A O 1
ATOM 801 N N . PRO A 1 112 ? -2.101 8.199 10.409 1.00 96.50 112 PRO A N 1
ATOM 802 C CA . PRO A 1 112 ? -1.324 7.242 9.640 1.00 96.50 112 PRO A CA 1
ATOM 803 C C . PRO A 1 112 ? 0.011 6.936 10.330 1.00 96.50 112 PRO A C 1
ATOM 805 O O . PRO A 1 112 ? 0.652 7.838 10.873 1.00 96.50 112 PRO A O 1
ATOM 808 N N . PHE A 1 113 ? 0.436 5.677 10.311 1.00 96.38 113 PHE A N 1
ATOM 809 C CA . PHE A 1 113 ? 1.731 5.250 10.837 1.00 96.38 113 PHE A CA 1
ATOM 810 C C . PHE A 1 113 ? 2.371 4.185 9.946 1.00 96.38 113 PHE A C 1
ATOM 812 O O . PHE A 1 113 ? 1.686 3.353 9.354 1.00 96.38 113 PHE A O 1
ATOM 819 N N . ALA A 1 114 ? 3.701 4.217 9.859 1.00 97.25 114 ALA A N 1
ATOM 820 C CA . ALA A 1 114 ? 4.474 3.240 9.106 1.00 97.25 114 ALA A CA 1
ATOM 821 C C . ALA A 1 114 ? 4.635 1.931 9.891 1.00 97.25 114 ALA A C 1
ATOM 823 O O . ALA A 1 114 ? 4.756 1.925 11.118 1.00 97.25 114 ALA A O 1
ATOM 824 N N . THR A 1 115 ? 4.646 0.814 9.176 1.00 97.25 115 THR A N 1
ATOM 825 C CA . THR A 1 115 ? 4.758 -0.539 9.732 1.00 97.25 115 THR A CA 1
ATOM 826 C C . THR A 1 115 ? 5.143 -1.527 8.630 1.00 97.25 115 THR A C 1
ATOM 828 O O . THR A 1 115 ? 5.316 -1.132 7.478 1.00 97.25 115 THR A O 1
ATOM 831 N N . THR A 1 116 ? 5.258 -2.807 8.969 1.00 97.75 116 THR A N 1
ATOM 832 C CA . THR A 1 116 ? 5.535 -3.879 8.013 1.00 97.75 116 THR A CA 1
ATOM 833 C C . THR A 1 116 ? 4.494 -4.978 8.174 1.00 97.75 116 THR A C 1
ATOM 835 O O . THR A 1 116 ? 4.278 -5.460 9.286 1.00 97.75 116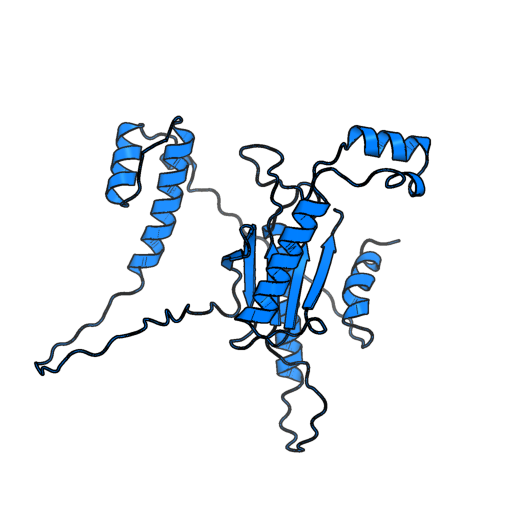 THR A O 1
ATOM 838 N N . ILE A 1 117 ? 3.858 -5.390 7.077 1.00 97.38 117 ILE A N 1
ATOM 839 C CA . ILE A 1 117 ? 2.885 -6.490 7.044 1.00 97.38 117 ILE A CA 1
ATOM 840 C C . ILE A 1 117 ? 3.303 -7.461 5.950 1.00 97.38 117 ILE A C 1
ATOM 842 O O . ILE A 1 117 ? 3.509 -7.044 4.815 1.00 97.38 117 ILE A O 1
ATOM 846 N N . ALA A 1 118 ? 3.434 -8.746 6.287 1.00 95.19 118 ALA A N 1
ATOM 847 C CA . ALA A 1 118 ? 3.830 -9.784 5.331 1.00 95.19 118 ALA A CA 1
ATOM 848 C C . ALA A 1 118 ? 5.097 -9.426 4.517 1.00 95.19 118 ALA A C 1
ATOM 850 O O . ALA A 1 118 ? 5.188 -9.693 3.324 1.00 95.19 118 ALA A O 1
ATOM 851 N N . GLY A 1 119 ? 6.068 -8.769 5.162 1.00 95.31 119 GLY A N 1
ATOM 852 C CA . GLY A 1 119 ? 7.318 -8.333 4.530 1.00 95.31 119 GLY A CA 1
ATOM 853 C C . GLY A 1 119 ? 7.232 -7.031 3.724 1.00 95.31 119 GLY A C 1
ATOM 854 O O . GLY A 1 119 ? 8.274 -6.456 3.418 1.00 95.31 119 GLY A O 1
ATOM 855 N N . LEU A 1 120 ? 6.035 -6.510 3.443 1.00 97.62 120 LEU A N 1
ATOM 856 C CA . LEU A 1 120 ? 5.850 -5.224 2.772 1.00 97.62 120 LEU A CA 1
ATOM 857 C C . LEU A 1 120 ? 5.845 -4.074 3.777 1.00 97.62 120 LEU A C 1
ATOM 859 O O . LEU A 1 120 ? 5.203 -4.153 4.826 1.00 97.62 120 LEU A O 1
ATOM 863 N N . LYS A 1 121 ? 6.537 -2.980 3.442 1.00 98.19 121 LYS A N 1
ATOM 864 C CA . LYS A 1 121 ? 6.377 -1.706 4.153 1.00 98.19 121 LYS A CA 1
ATOM 865 C C . LYS A 1 121 ? 4.967 -1.195 3.880 1.00 98.19 121 LYS A C 1
ATOM 867 O O . LYS A 1 121 ? 4.542 -1.167 2.733 1.00 98.19 121 LYS A O 1
ATOM 872 N N . CYS A 1 122 ? 4.255 -0.772 4.911 1.00 98.50 122 CYS A N 1
ATOM 873 C CA . CYS A 1 122 ? 2.887 -0.286 4.794 1.00 98.50 122 CYS A CA 1
ATOM 874 C C . CYS A 1 122 ? 2.712 1.013 5.574 1.00 98.50 122 CYS A C 1
ATOM 876 O O . CYS A 1 122 ? 3.332 1.214 6.621 1.00 98.50 122 CYS A O 1
ATOM 878 N N . ILE A 1 123 ? 1.783 1.843 5.115 1.00 98.19 123 ILE A N 1
ATOM 879 C CA . ILE A 1 123 ? 1.150 2.869 5.940 1.00 98.19 123 ILE A CA 1
ATOM 880 C C . ILE A 1 123 ? -0.181 2.305 6.426 1.00 98.19 123 ILE A C 1
ATOM 882 O O . ILE A 1 123 ? -0.975 1.791 5.640 1.00 98.19 123 ILE A O 1
ATOM 886 N N . GLN A 1 124 ? -0.421 2.379 7.729 1.00 97.62 124 GLN A N 1
ATOM 887 C CA . GLN A 1 124 ? -1.675 1.971 8.347 1.00 97.62 124 GLN A CA 1
ATOM 888 C C . GLN A 1 124 ? -2.393 3.167 8.951 1.00 97.62 124 GLN A C 1
ATOM 890 O O . GLN A 1 124 ? -1.770 4.040 9.549 1.00 97.62 124 GLN A O 1
ATOM 895 N N . LEU A 1 125 ? -3.717 3.164 8.862 1.00 96.75 12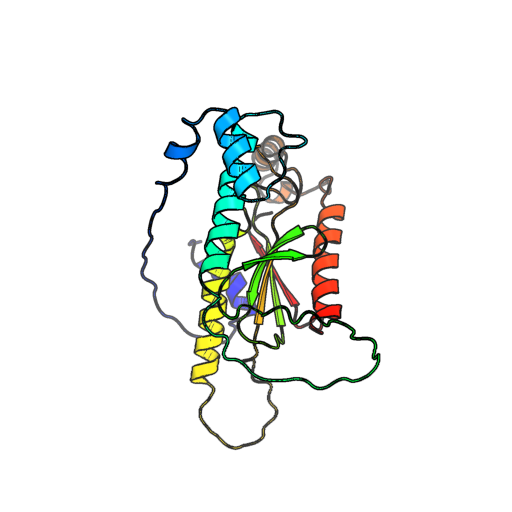5 LEU A N 1
ATOM 896 C CA . LEU A 1 125 ? -4.589 4.099 9.563 1.00 96.75 125 LEU A CA 1
ATOM 897 C C . LEU A 1 125 ? -5.778 3.326 10.129 1.00 96.75 125 LEU A C 1
ATOM 899 O O . LEU A 1 125 ? -6.382 2.515 9.438 1.00 96.75 125 LEU A O 1
ATOM 903 N N . GLN A 1 126 ? -6.141 3.587 11.381 1.00 95.50 126 GLN A N 1
ATOM 904 C CA . GLN A 1 126 ? -7.255 2.902 12.032 1.00 95.50 126 GLN A CA 1
ATOM 905 C C . GLN A 1 126 ? -8.204 3.913 12.676 1.00 95.50 126 GLN A C 1
ATOM 907 O O . GLN A 1 126 ? -7.757 4.849 13.346 1.00 95.50 126 GLN A O 1
ATOM 912 N N . THR A 1 127 ? -9.515 3.745 12.483 1.00 93.69 127 THR A N 1
ATOM 913 C CA . THR A 1 127 ? -10.514 4.706 12.986 1.00 93.69 127 THR A CA 1
ATOM 914 C C . THR A 1 127 ? -10.993 4.414 14.410 1.00 93.69 127 THR A C 1
ATOM 916 O O . THR A 1 127 ? -11.490 5.330 15.060 1.00 93.69 127 THR A O 1
ATOM 919 N N . GLY A 1 128 ? -10.748 3.211 14.949 1.00 91.38 128 GLY A N 1
ATOM 920 C CA . GLY A 1 128 ? -11.052 2.830 16.338 1.00 91.38 128 GLY A CA 1
ATOM 921 C C . GLY A 1 128 ? -10.405 1.501 16.750 1.00 91.38 128 GLY A C 1
ATOM 922 O O . GLY A 1 128 ? -9.829 0.825 15.913 1.00 91.38 128 GLY A O 1
ATOM 923 N N . LYS A 1 129 ? -10.467 1.101 18.030 1.00 88.38 129 LYS A N 1
ATOM 924 C CA . LYS A 1 129 ? -9.666 -0.021 18.589 1.00 88.38 129 LYS A CA 1
ATOM 925 C C . LYS A 1 129 ? -9.929 -1.400 17.969 1.00 88.38 129 LYS A C 1
ATOM 927 O O . LYS A 1 129 ? -8.999 -2.191 17.856 1.00 88.38 129 LYS A O 1
ATOM 932 N N . HIS A 1 130 ? -11.169 -1.676 17.580 1.00 90.38 130 HIS A N 1
ATOM 933 C CA . HIS A 1 130 ? -11.601 -2.985 17.087 1.00 90.38 130 HIS A CA 1
ATOM 934 C C . HIS A 1 130 ? -12.159 -2.827 15.678 1.00 90.38 130 HIS A C 1
ATOM 936 O O . HIS A 1 130 ? -13.373 -2.641 15.535 1.00 90.38 130 HIS A O 1
ATOM 942 N N . PRO A 1 131 ? -11.289 -2.806 14.651 1.00 93.56 131 PRO A N 1
ATOM 943 C CA . PRO A 1 131 ? -11.756 -2.628 13.297 1.00 93.56 131 PRO A CA 1
ATOM 944 C C . PRO A 1 131 ? -12.680 -3.796 12.950 1.00 93.56 131 PRO A C 1
ATOM 946 O O . PRO A 1 131 ? -12.421 -4.929 13.345 1.00 93.56 131 PRO A O 1
ATOM 949 N N . LYS A 1 132 ? -13.789 -3.521 12.266 1.00 93.50 132 LYS A N 1
ATOM 950 C CA . LYS A 1 132 ? -14.701 -4.559 11.770 1.00 93.50 132 LYS A CA 1
ATOM 951 C C . LYS A 1 132 ? -14.616 -4.729 10.258 1.00 93.50 132 LYS A C 1
ATOM 953 O O . LYS A 1 132 ? -15.323 -5.583 9.734 1.00 93.50 132 LYS A O 1
ATOM 958 N N . GLY A 1 133 ? -13.792 -3.934 9.583 1.00 95.06 133 GLY A N 1
ATOM 959 C CA . GLY A 1 133 ? -13.483 -4.048 8.166 1.00 95.06 133 GLY A CA 1
ATOM 960 C C . GLY A 1 133 ? -12.126 -3.431 7.844 1.00 95.06 133 GLY A C 1
ATOM 961 O O . GLY A 1 133 ? -11.604 -2.611 8.611 1.00 95.06 133 GLY A O 1
ATOM 962 N N . THR A 1 134 ? -11.577 -3.836 6.703 1.00 97.19 134 THR A N 1
ATOM 963 C CA . THR A 1 134 ? -10.271 -3.394 6.213 1.00 97.19 134 THR A CA 1
ATOM 964 C C . THR A 1 134 ? -10.380 -2.933 4.763 1.00 97.19 134 THR A C 1
ATOM 966 O O . THR A 1 134 ? -11.062 -3.559 3.956 1.00 97.19 134 THR A O 1
ATOM 969 N N . MET A 1 135 ? -9.695 -1.846 4.420 1.00 97.62 135 MET A N 1
ATOM 970 C CA . MET A 1 135 ? -9.503 -1.380 3.051 1.00 97.62 135 MET A CA 1
ATOM 971 C C . MET A 1 135 ? -8.011 -1.393 2.719 1.00 97.62 135 MET A C 1
ATOM 973 O O . MET A 1 135 ? -7.215 -0.732 3.387 1.00 97.62 135 MET A O 1
ATOM 977 N N . ILE A 1 136 ? -7.635 -2.145 1.690 1.00 98.31 136 ILE A N 1
ATOM 978 C CA . ILE A 1 136 ? -6.273 -2.193 1.157 1.00 98.31 136 ILE A CA 1
ATOM 979 C C . ILE A 1 136 ? -6.226 -1.291 -0.078 1.00 98.31 136 ILE A C 1
ATOM 981 O O . ILE A 1 136 ? -7.054 -1.443 -0.971 1.00 98.31 136 ILE A O 1
ATOM 985 N N . LEU A 1 137 ? -5.293 -0.341 -0.118 1.00 98.25 137 LEU A N 1
ATOM 986 C CA . LEU A 1 137 ? -5.173 0.669 -1.172 1.00 98.25 137 LEU A CA 1
ATOM 987 C C . LEU A 1 137 ? -3.837 0.522 -1.904 1.00 98.25 137 LEU A C 1
ATOM 989 O O . LEU A 1 137 ? -2.786 0.759 -1.316 1.00 98.25 137 LEU A O 1
ATOM 993 N N . LEU A 1 138 ? -3.880 0.145 -3.179 1.00 98.44 138 LEU A N 1
ATOM 994 C CA . LEU A 1 138 ? -2.702 -0.098 -4.013 1.00 98.44 138 LEU A CA 1
ATOM 995 C C . LEU A 1 138 ? -2.393 1.132 -4.879 1.00 98.44 138 LEU A C 1
ATOM 997 O O . LEU A 1 138 ? -3.258 1.620 -5.608 1.00 98.44 138 LEU A O 1
ATOM 1001 N N . HIS A 1 139 ? -1.169 1.652 -4.784 1.00 97.94 139 HIS A N 1
ATOM 1002 C CA . HIS A 1 139 ? -0.718 2.776 -5.610 1.00 97.94 139 HIS A CA 1
ATOM 1003 C C . HIS A 1 139 ? -0.296 2.308 -7.008 1.00 97.94 139 HIS A C 1
ATOM 1005 O O . HIS A 1 139 ? 0.010 1.136 -7.199 1.00 97.94 139 HIS A O 1
ATOM 1011 N N . GLY A 1 140 ? -0.236 3.233 -7.966 1.00 96.75 140 GLY A N 1
ATOM 1012 C CA . GLY A 1 140 ? 0.171 2.926 -9.338 1.00 96.75 140 GLY A CA 1
ATOM 1013 C C . GLY A 1 140 ? 1.682 2.893 -9.553 1.00 96.75 140 GLY A C 1
ATOM 1014 O O . GLY A 1 140 ? 2.466 3.197 -8.650 1.00 96.75 140 GLY A O 1
ATOM 1015 N N . TYR A 1 141 ? 2.085 2.573 -10.784 1.00 95.62 141 TYR A N 1
ATOM 1016 C CA . TYR A 1 141 ? 3.485 2.574 -11.205 1.00 95.62 141 TYR A CA 1
ATOM 1017 C C . TYR A 1 141 ? 4.145 3.938 -10.971 1.00 95.62 141 TYR A C 1
ATOM 1019 O O . TYR A 1 141 ? 3.636 4.977 -11.395 1.00 95.62 141 TYR A O 1
ATOM 1027 N N . GLY A 1 142 ? 5.294 3.926 -10.306 1.00 96.19 142 GLY A N 1
ATOM 1028 C CA . GLY A 1 142 ? 6.100 5.106 -10.024 1.00 96.19 142 GLY A CA 1
ATOM 1029 C C . GLY A 1 142 ? 5.650 5.935 -8.822 1.00 96.19 142 GLY A C 1
ATOM 1030 O O . GLY A 1 142 ? 6.395 6.824 -8.410 1.00 96.19 142 GLY A O 1
ATOM 1031 N N . ALA A 1 143 ? 4.493 5.618 -8.240 1.00 97.31 143 ALA A N 1
ATOM 1032 C CA . ALA A 1 143 ? 3.999 6.204 -7.000 1.00 97.31 143 ALA A CA 1
ATOM 1033 C C . ALA A 1 143 ? 4.570 5.476 -5.768 1.00 97.31 143 ALA A C 1
ATOM 1035 O O . ALA A 1 143 ? 5.356 4.524 -5.872 1.00 97.31 143 ALA A O 1
ATOM 1036 N N . ASN A 1 144 ? 4.170 5.923 -4.583 1.00 97.56 144 ASN A N 1
ATOM 1037 C CA . ASN A 1 144 ? 4.490 5.297 -3.312 1.00 97.56 144 ASN A CA 1
ATOM 1038 C C . ASN A 1 144 ? 3.290 5.281 -2.350 1.00 97.56 144 ASN A C 1
ATOM 1040 O O . ASN A 1 144 ? 2.212 5.805 -2.629 1.00 97.56 144 ASN A O 1
ATOM 1044 N N . ALA A 1 145 ? 3.458 4.638 -1.194 1.00 97.44 145 ALA A N 1
ATOM 1045 C CA . ALA A 1 145 ? 2.375 4.487 -0.227 1.00 97.44 145 ALA A CA 1
ATOM 1046 C C . ALA A 1 145 ? 1.868 5.829 0.348 1.00 97.44 145 ALA A C 1
ATOM 1048 O O . ALA A 1 145 ? 0.702 5.930 0.730 1.00 97.44 145 ALA A O 1
ATOM 1049 N N . ASN A 1 146 ? 2.699 6.875 0.417 1.00 97.06 146 ASN A N 1
ATOM 1050 C CA . ASN A 1 146 ? 2.270 8.175 0.944 1.00 97.06 146 ASN A CA 1
ATOM 1051 C C . ASN A 1 146 ? 1.238 8.857 0.037 1.00 97.06 146 ASN A C 1
ATOM 1053 O O . ASN A 1 146 ? 0.376 9.572 0.553 1.00 97.06 146 ASN A O 1
ATOM 1057 N N . ASP A 1 147 ? 1.260 8.591 -1.272 1.00 96.56 147 ASP A N 1
ATOM 1058 C CA . ASP A 1 147 ? 0.347 9.213 -2.240 1.00 96.56 147 ASP A CA 1
ATOM 1059 C C . ASP A 1 147 ? -1.128 8.892 -1.946 1.00 96.56 147 ASP A C 1
ATOM 1061 O O . ASP A 1 147 ? -2.010 9.724 -2.158 1.00 96.56 147 ASP A O 1
ATOM 1065 N N . LEU A 1 148 ? -1.407 7.710 -1.381 1.00 96.38 148 LEU A N 1
ATOM 1066 C CA . LEU A 1 148 ? -2.760 7.290 -0.991 1.00 96.38 148 LEU A CA 1
ATOM 1067 C C . LEU A 1 148 ? -3.068 7.505 0.502 1.00 96.38 148 LEU A C 1
ATOM 1069 O O . LEU A 1 148 ? -4.201 7.281 0.939 1.00 96.38 148 LEU A O 1
ATOM 1073 N N . ALA A 1 149 ? -2.105 7.972 1.304 1.00 95.25 149 ALA A N 1
ATOM 1074 C CA . ALA A 1 149 ? -2.311 8.208 2.736 1.00 95.25 149 ALA A CA 1
ATOM 1075 C C . ALA A 1 149 ? -3.327 9.329 3.010 1.00 95.25 149 ALA A C 1
ATOM 1077 O O . ALA A 1 149 ? -4.116 9.248 3.961 1.00 95.25 149 ALA A O 1
ATOM 1078 N N . SER A 1 150 ? -3.348 10.356 2.158 1.00 94.06 150 SER A N 1
ATOM 1079 C CA . SER A 1 150 ? -4.336 11.440 2.203 1.00 94.06 150 SER A CA 1
ATOM 1080 C C . SER A 1 150 ? -5.748 10.923 1.910 1.00 94.06 150 SER A C 1
ATOM 1082 O O . SER A 1 150 ? -6.678 11.231 2.657 1.00 94.06 150 SER A O 1
ATOM 1084 N N . VAL A 1 151 ? -5.897 10.056 0.902 1.00 94.81 151 VAL A N 1
ATOM 1085 C CA . VAL A 1 151 ? -7.168 9.410 0.538 1.00 94.81 151 VAL A CA 1
ATOM 1086 C C . VAL A 1 151 ? -7.690 8.556 1.692 1.00 94.81 151 VAL A C 1
ATOM 1088 O O . VAL A 1 151 ? -8.844 8.704 2.091 1.00 94.81 151 VAL A O 1
ATOM 1091 N N . ALA A 1 152 ? -6.839 7.725 2.303 1.00 95.38 152 ALA A N 1
ATOM 1092 C CA . ALA A 1 152 ? -7.219 6.942 3.480 1.00 95.38 152 ALA A CA 1
ATOM 1093 C C . ALA A 1 152 ? -7.677 7.832 4.648 1.00 95.38 152 ALA A C 1
ATOM 1095 O O . ALA A 1 152 ? -8.661 7.524 5.320 1.00 95.38 152 ALA A O 1
ATOM 1096 N N . THR A 1 153 ? -6.995 8.958 4.876 1.00 95.19 153 THR A N 1
ATOM 1097 C CA . THR A 1 153 ? -7.347 9.922 5.933 1.00 95.19 153 THR A CA 1
ATOM 1098 C C . THR A 1 153 ? -8.691 10.601 5.667 1.00 95.19 153 THR A C 1
ATOM 1100 O O . THR A 1 153 ? -9.491 10.773 6.595 1.00 95.19 153 THR A O 1
ATOM 1103 N N . LEU A 1 154 ? -8.974 10.944 4.409 1.00 94.81 154 LEU A N 1
ATOM 1104 C CA . LEU A 1 154 ? -10.254 11.510 3.990 1.00 94.81 154 LEU A CA 1
ATOM 1105 C C . LEU A 1 154 ? -11.399 10.511 4.211 1.00 94.81 154 LEU A C 1
ATOM 1107 O O . LEU A 1 154 ? -12.369 10.842 4.893 1.00 94.81 154 LEU A O 1
ATOM 1111 N N . LEU A 1 155 ? -11.254 9.276 3.721 1.00 93.44 155 LEU A N 1
ATOM 1112 C CA . LEU A 1 155 ? -12.250 8.210 3.888 1.00 93.44 155 LEU A CA 1
ATOM 1113 C C . LEU A 1 155 ? -12.503 7.899 5.368 1.00 93.44 155 LEU A C 1
ATOM 1115 O O . LEU A 1 155 ? -13.647 7.818 5.812 1.00 93.44 155 LEU A O 1
ATOM 1119 N N . ALA A 1 156 ? -11.439 7.800 6.165 1.00 92.31 156 ALA A N 1
ATOM 1120 C CA . ALA A 1 156 ? -11.535 7.622 7.610 1.00 92.31 156 ALA A CA 1
ATOM 1121 C C . ALA A 1 156 ? -12.327 8.746 8.295 1.00 92.31 156 ALA A C 1
ATOM 1123 O O . ALA A 1 156 ? -13.079 8.488 9.237 1.00 92.31 156 ALA A O 1
ATOM 1124 N N . SER A 1 157 ? -12.156 9.988 7.839 1.00 91.62 157 SER A N 1
ATOM 1125 C CA . SER A 1 157 ? -12.871 11.150 8.376 1.00 91.62 157 SER A CA 1
ATOM 1126 C C . SER A 1 157 ? -14.351 11.134 7.990 1.00 91.62 157 SER A C 1
ATOM 1128 O O . SER A 1 157 ? -15.196 11.407 8.839 1.00 91.62 157 SER A O 1
ATOM 1130 N N . GLN A 1 158 ? -14.677 10.743 6.754 1.00 91.06 158 GLN A N 1
ATOM 1131 C CA . GLN A 1 158 ? -16.062 10.589 6.295 1.00 91.06 158 GLN A CA 1
ATOM 1132 C C . GLN A 1 158 ? -16.808 9.497 7.072 1.00 91.06 158 GLN A C 1
ATOM 1134 O O . GLN A 1 158 ? -17.929 9.727 7.518 1.00 91.06 158 GLN A O 1
ATOM 1139 N N . ILE A 1 159 ? -16.165 8.351 7.322 1.00 87.88 159 ILE A N 1
ATOM 1140 C CA . ILE A 1 159 ? -16.741 7.265 8.136 1.00 87.88 159 ILE A CA 1
ATOM 1141 C C . ILE A 1 159 ? -17.045 7.755 9.556 1.00 87.88 159 ILE A C 1
ATOM 1143 O O . ILE A 1 159 ? -18.147 7.550 10.060 1.00 87.88 159 ILE A O 1
ATOM 1147 N N . LYS A 1 160 ? -16.105 8.473 10.186 1.00 87.75 160 LYS A N 1
ATOM 1148 C CA . LYS A 1 160 ? -16.314 9.053 11.523 1.00 87.75 160 LYS A CA 1
ATOM 1149 C C . LYS A 1 160 ? -17.441 10.088 11.554 1.00 87.75 160 LYS A C 1
ATOM 1151 O O . LYS A 1 160 ? -18.183 10.155 12.531 1.00 87.75 160 LYS A O 1
ATOM 1156 N N . ALA A 1 161 ? -17.572 10.907 10.512 1.00 88.19 161 ALA A N 1
ATOM 1157 C CA . ALA A 1 161 ? -18.655 11.882 10.415 1.00 88.19 161 ALA A CA 1
ATOM 1158 C C . ALA A 1 161 ? -20.025 11.190 10.281 1.00 88.19 161 ALA A C 1
ATOM 1160 O O . ALA A 1 161 ? -20.970 11.557 10.982 1.00 88.19 161 ALA A O 1
ATOM 1161 N N . ALA A 1 162 ? -20.114 10.143 9.455 1.00 85.44 162 ALA A N 1
ATOM 1162 C CA . ALA A 1 162 ? -21.319 9.327 9.312 1.00 85.44 162 ALA A CA 1
ATOM 1163 C C . ALA A 1 162 ? -21.705 8.634 10.637 1.00 85.44 162 ALA A C 1
ATOM 1165 O O . ALA A 1 162 ? -22.871 8.648 11.039 1.00 85.44 162 ALA A O 1
ATOM 1166 N N . GLU A 1 163 ? -20.724 8.111 11.378 1.00 83.81 163 GLU A N 1
ATOM 1167 C CA . GLU A 1 163 ? -20.905 7.561 12.730 1.00 83.81 163 GLU A CA 1
ATOM 1168 C C . GLU A 1 163 ? -21.494 8.581 13.708 1.00 83.81 163 GLU A C 1
ATOM 1170 O O . GLU A 1 163 ? -22.483 8.295 14.382 1.00 83.81 163 GLU A O 1
ATOM 1175 N N . ALA A 1 164 ? -2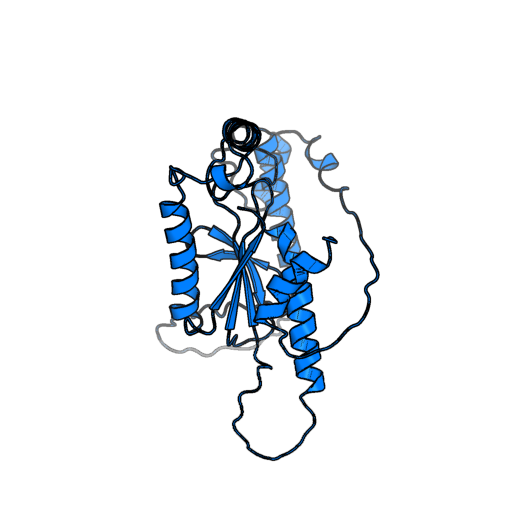0.932 9.791 13.757 1.00 85.31 164 ALA A N 1
ATOM 1176 C CA . ALA A 1 164 ? -21.422 10.839 14.647 1.00 85.31 164 ALA A CA 1
ATOM 1177 C C . ALA A 1 164 ? -22.879 11.215 14.330 1.00 85.31 164 ALA A C 1
ATOM 1179 O O . ALA A 1 164 ? -23.687 11.372 15.244 1.00 85.31 164 ALA A O 1
ATOM 1180 N N . SER A 1 165 ? -23.238 11.280 13.044 1.00 84.75 165 SER A N 1
ATOM 1181 C CA . SER A 1 165 ? -24.596 11.632 12.605 1.00 84.75 165 SER A CA 1
ATOM 1182 C C . SER A 1 165 ? -25.651 10.546 12.865 1.00 84.75 165 SER A C 1
ATOM 1184 O O . SER A 1 165 ? -26.822 10.864 13.056 1.00 84.75 165 SER A O 1
ATOM 1186 N N . SER A 1 166 ? -25.250 9.271 12.927 1.00 78.12 166 SER A N 1
ATOM 1187 C CA . SER A 1 166 ? -26.158 8.133 13.156 1.00 78.12 166 SER A CA 1
ATOM 1188 C C . SER A 1 166 ? -26.383 7.810 14.636 1.00 78.12 166 SER A C 1
ATOM 1190 O O . SER A 1 166 ? -27.262 7.021 14.972 1.00 78.12 166 SER A O 1
ATOM 1192 N N . SER A 1 167 ? -25.637 8.452 15.537 1.00 67.06 167 SER A N 1
ATOM 1193 C CA . SER A 1 167 ? -25.689 8.212 16.983 1.00 67.06 167 SER A CA 1
ATOM 1194 C C . SER A 1 167 ? -26.866 8.879 17.719 1.00 67.06 167 SER A C 1
ATOM 1196 O O . SER A 1 167 ? -26.836 9.004 18.944 1.00 67.06 167 SER A O 1
ATOM 1198 N N . SER A 1 168 ? -27.932 9.275 17.008 1.00 68.56 168 SER A N 1
ATOM 1199 C CA . SER A 1 168 ? -29.151 9.770 17.658 1.00 68.56 168 SER A CA 1
ATOM 1200 C C . SER A 1 168 ? -29.713 8.686 18.596 1.00 68.56 168 SER A C 1
ATOM 1202 O O . SER A 1 168 ? -29.930 7.556 18.142 1.00 68.56 168 SER A O 1
ATOM 1204 N N . PRO A 1 169 ? -29.927 8.983 19.893 1.00 60.69 169 PRO A N 1
ATOM 1205 C CA . PRO A 1 169 ? -30.259 8.006 20.927 1.00 60.69 169 PRO A CA 1
ATOM 1206 C C . PRO A 1 169 ? -31.712 7.533 20.787 1.00 60.69 169 PRO A C 1
ATOM 1208 O O . PRO A 1 169 ? -32.582 7.865 21.585 1.00 60.69 169 PRO A O 1
ATOM 1211 N N . SER A 1 170 ? -31.987 6.751 19.748 1.00 55.75 170 SER A N 1
ATOM 1212 C CA . SER A 1 170 ? -33.234 6.011 19.599 1.00 55.75 170 SER A CA 1
ATOM 1213 C C . SER A 1 170 ? -33.019 4.611 20.169 1.00 55.75 170 SER A C 1
ATOM 1215 O O . SER A 1 170 ? -32.329 3.761 19.617 1.00 55.75 170 SER A O 1
ATOM 1217 N N . SER A 1 171 ? -33.568 4.406 21.358 1.00 55.19 171 SER A N 1
ATOM 1218 C CA . SER A 1 171 ? -33.416 3.248 22.241 1.00 55.19 171 SER A CA 1
ATOM 1219 C C . SER A 1 171 ? -34.098 1.957 21.752 1.00 55.19 171 SER A C 1
ATOM 1221 O O . SER A 1 171 ? -34.409 1.081 22.556 1.00 55.19 171 SER A O 1
ATOM 1223 N N . SER A 1 172 ? -34.317 1.785 20.447 1.00 53.41 172 SER A N 1
ATOM 1224 C CA . SER A 1 172 ? -34.926 0.572 19.891 1.00 53.41 172 SER A CA 1
ATOM 1225 C C . SER A 1 172 ? -33.861 -0.371 19.327 1.00 53.41 172 SER A C 1
ATOM 1227 O O . SER A 1 172 ? -33.199 -0.069 18.337 1.00 53.41 172 SER A O 1
ATOM 1229 N N . SER A 1 173 ? -33.730 -1.524 19.980 1.00 50.03 173 SER A N 1
ATOM 1230 C CA . SER A 1 173 ? -32.786 -2.642 19.819 1.00 50.03 173 SER A CA 1
ATOM 1231 C C . SER A 1 173 ? -32.823 -3.400 18.476 1.00 50.03 173 SER A C 1
ATOM 1233 O O . SER A 1 173 ? -32.583 -4.608 18.424 1.00 50.03 173 SER A O 1
ATOM 1235 N N . SER A 1 174 ? -33.088 -2.719 17.366 1.00 53.12 174 SER A N 1
ATOM 1236 C CA . SER A 1 174 ? -33.163 -3.328 16.038 1.00 53.12 174 SER A CA 1
ATOM 1237 C C . SER A 1 174 ? -31.754 -3.575 15.486 1.00 53.12 174 SER A C 1
ATOM 1239 O O . SER A 1 174 ? -31.051 -2.644 15.104 1.00 53.12 174 SER A O 1
ATOM 1241 N N . SER A 1 175 ? -31.339 -4.838 15.422 1.00 52.44 175 SER A N 1
ATOM 1242 C CA . SER A 1 175 ? -30.016 -5.346 15.015 1.00 52.44 175 SER A CA 1
ATOM 1243 C C . SER A 1 175 ? -29.636 -5.144 13.533 1.00 52.44 175 SER A C 1
ATOM 1245 O O . SER A 1 175 ? -28.817 -5.890 12.993 1.00 52.44 175 SER A O 1
ATOM 1247 N N . SER A 1 176 ? -30.184 -4.128 12.862 1.00 49.03 176 SER A N 1
ATOM 1248 C CA . SER A 1 176 ? -29.797 -3.788 11.492 1.00 49.03 176 SER A CA 1
ATOM 1249 C C . SER A 1 176 ? -28.419 -3.125 11.513 1.00 49.03 176 SER A C 1
ATOM 1251 O O . SER A 1 176 ? -28.222 -2.085 12.140 1.00 49.03 176 SER A O 1
ATOM 1253 N N . GLY A 1 177 ? -27.439 -3.804 10.916 1.00 53.41 177 GLY A N 1
ATOM 1254 C CA . GLY A 1 177 ? -26.012 -3.560 11.099 1.00 53.41 177 GLY A CA 1
ATOM 1255 C C . GLY A 1 177 ? -25.580 -2.133 10.779 1.00 53.41 177 GLY A C 1
ATOM 1256 O O . GLY A 1 177 ? -25.323 -1.803 9.627 1.00 53.41 177 GLY A O 1
ATOM 1257 N N . SER A 1 178 ? -25.419 -1.310 11.817 1.00 52.31 178 SER A N 1
ATOM 1258 C CA . SER A 1 178 ? -24.729 -0.030 11.697 1.00 52.31 178 SER A CA 1
ATOM 1259 C C . SER A 1 178 ? -23.295 -0.273 11.218 1.00 52.31 178 SER A C 1
ATOM 1261 O O . SER A 1 178 ? -22.482 -0.905 11.905 1.00 52.31 178 SER A O 1
ATOM 1263 N N . PHE A 1 179 ? -22.997 0.244 10.025 1.00 53.81 179 PHE A N 1
ATOM 1264 C CA . PHE A 1 179 ? -21.655 0.332 9.446 1.00 53.81 179 PHE A CA 1
ATOM 1265 C C . PHE A 1 179 ? -20.787 1.390 10.133 1.00 53.81 179 PHE A C 1
ATOM 1267 O O . PHE A 1 179 ? -19.668 1.628 9.690 1.00 53.81 179 PHE A O 1
ATOM 1274 N N . GLY A 1 180 ? -21.263 1.970 11.241 1.00 57.84 180 GLY A N 1
ATOM 1275 C CA . GLY A 1 180 ? -20.488 2.810 12.143 1.00 57.84 180 GLY A CA 1
ATOM 1276 C C . GLY A 1 180 ? -19.435 2.037 12.937 1.00 57.84 180 GLY A C 1
ATOM 1277 O O . GLY A 1 180 ? -19.358 2.095 14.164 1.00 57.84 180 GLY A O 1
ATOM 1278 N N . ALA A 1 181 ? -18.707 1.186 12.233 1.00 72.25 181 ALA A N 1
ATOM 1279 C CA . ALA A 1 181 ? -17.705 0.319 12.772 1.00 72.25 181 ALA A CA 1
ATOM 1280 C C . ALA A 1 181 ? -16.332 0.876 12.432 1.00 72.25 181 ALA A C 1
ATOM 1282 O O . ALA A 1 181 ? -16.052 1.197 11.281 1.00 72.25 181 ALA A O 1
ATOM 1283 N N . ALA A 1 182 ? -15.448 0.864 13.429 1.00 91.12 182 ALA A N 1
ATOM 1284 C CA . ALA A 1 182 ? -14.039 1.132 13.222 1.00 91.12 182 ALA A CA 1
ATOM 1285 C C . ALA A 1 182 ? -13.521 0.392 11.972 1.00 91.12 182 ALA A C 1
ATOM 1287 O O . ALA A 1 182 ? -13.783 -0.796 11.781 1.00 91.12 182 ALA A O 1
ATOM 1288 N N . MET A 1 183 ? -12.783 1.100 11.130 1.00 94.94 183 MET A N 1
ATOM 1289 C CA . MET A 1 183 ? -12.195 0.613 9.893 1.00 94.94 183 MET A CA 1
ATOM 1290 C C . MET A 1 183 ? -10.681 0.712 9.986 1.00 94.94 183 MET A C 1
ATOM 1292 O O . MET A 1 183 ? -10.125 1.539 10.722 1.00 94.94 183 MET A O 1
ATOM 1296 N N . ARG A 1 184 ? -10.018 -0.143 9.221 1.00 96.75 184 ARG A N 1
ATOM 1297 C CA . ARG A 1 184 ? -8.570 -0.182 9.078 1.00 96.75 184 ARG A CA 1
ATOM 1298 C C . ARG A 1 184 ? -8.207 0.036 7.617 1.00 96.75 184 ARG A C 1
ATOM 1300 O O . ARG A 1 184 ? -8.794 -0.569 6.734 1.00 96.75 184 ARG A O 1
ATOM 1307 N N . PHE A 1 185 ? -7.249 0.909 7.370 1.00 98.00 185 PHE A N 1
ATOM 1308 C CA . PHE A 1 185 ? -6.717 1.201 6.049 1.00 98.00 185 PHE A CA 1
ATOM 1309 C C . PHE A 1 185 ? -5.273 0.733 6.006 1.00 98.00 185 PHE A C 1
ATOM 1311 O O . PHE A 1 185 ? -4.512 0.994 6.942 1.00 98.00 185 PHE A O 1
ATOM 1318 N N . ILE A 1 186 ? -4.910 0.045 4.931 1.00 98.44 186 ILE A N 1
ATOM 1319 C CA . ILE A 1 186 ? -3.567 -0.475 4.695 1.00 98.44 186 ILE A CA 1
ATOM 1320 C C . ILE A 1 186 ? -3.150 -0.025 3.311 1.00 98.44 186 ILE A C 1
ATOM 1322 O O . ILE A 1 186 ? -3.806 -0.344 2.325 1.00 98.44 186 ILE A O 1
ATOM 1326 N N . ILE A 1 187 ? -2.046 0.701 3.244 1.00 98.50 187 ILE A N 1
ATOM 1327 C CA . ILE A 1 187 ? -1.476 1.171 1.991 1.00 98.50 187 ILE A CA 1
ATOM 1328 C C . ILE A 1 187 ? -0.092 0.534 1.878 1.00 98.50 187 ILE A C 1
ATOM 1330 O O . ILE A 1 187 ? 0.868 1.048 2.466 1.00 98.50 187 ILE A O 1
ATOM 1334 N N . PRO A 1 188 ? 0.012 -0.643 1.246 1.00 98.50 188 PRO A N 1
ATOM 1335 C CA . PRO A 1 188 ? 1.292 -1.296 1.057 1.00 98.50 188 PRO A CA 1
ATOM 1336 C C . PRO A 1 188 ? 2.134 -0.548 0.018 1.00 98.50 188 PRO A C 1
ATOM 1338 O O . PRO A 1 188 ? 1.633 -0.064 -0.995 1.00 98.50 188 PRO A O 1
ATOM 1341 N N . GLN A 1 189 ? 3.430 -0.470 0.290 1.00 98.44 189 GLN A N 1
ATOM 1342 C CA . GLN A 1 189 ? 4.449 -0.019 -0.642 1.00 98.44 189 GLN A CA 1
ATOM 1343 C C . GLN A 1 189 ? 4.776 -1.162 -1.597 1.00 98.44 189 GLN A C 1
ATOM 1345 O O . GLN A 1 189 ? 5.065 -2.271 -1.141 1.00 98.44 189 GLN A O 1
ATOM 1350 N N . ALA A 1 190 ? 4.774 -0.895 -2.899 1.00 98.19 190 ALA A N 1
ATOM 1351 C CA . ALA A 1 190 ? 5.158 -1.901 -3.875 1.00 98.19 190 ALA A CA 1
ATOM 1352 C C . ALA A 1 190 ? 6.629 -2.351 -3.696 1.00 98.19 190 ALA A C 1
ATOM 1354 O O . ALA A 1 190 ? 7.468 -1.546 -3.274 1.00 98.19 190 ALA A O 1
ATOM 1355 N N . PRO A 1 191 ? 6.958 -3.630 -3.967 1.00 97.31 191 PRO A N 1
ATOM 1356 C CA . PRO A 1 191 ? 8.240 -4.220 -3.579 1.00 97.31 191 PRO A CA 1
ATOM 1357 C C . PRO A 1 191 ? 9.431 -3.758 -4.428 1.00 97.31 191 PRO A C 1
ATOM 1359 O O . PRO A 1 191 ? 10.563 -3.811 -3.947 1.00 97.31 191 PRO A O 1
ATOM 1362 N N . ILE A 1 192 ? 9.208 -3.316 -5.669 1.00 96.38 192 ILE A N 1
ATOM 1363 C CA . ILE A 1 192 ? 10.282 -2.910 -6.582 1.00 96.38 192 ILE A CA 1
ATOM 1364 C C . ILE A 1 192 ? 10.475 -1.404 -6.466 1.00 96.38 192 ILE A C 1
ATOM 1366 O O . ILE A 1 192 ? 9.559 -0.640 -6.756 1.00 96.38 192 ILE A O 1
ATOM 1370 N N . GLN A 1 193 ? 11.669 -0.966 -6.069 1.00 96.69 193 GLN A N 1
ATOM 1371 C CA . GLN A 1 193 ? 12.060 0.437 -6.170 1.00 96.69 193 GLN A CA 1
ATOM 1372 C C . GLN A 1 193 ? 12.605 0.694 -7.576 1.00 96.69 193 GLN A C 1
ATOM 1374 O O . GLN A 1 193 ? 13.583 0.070 -7.979 1.00 96.69 193 GLN A O 1
ATOM 1379 N N . LEU A 1 194 ? 11.975 1.606 -8.316 1.00 94.88 194 LEU A N 1
ATOM 1380 C CA . LEU A 1 194 ? 12.310 1.850 -9.721 1.00 94.88 194 LEU A CA 1
ATOM 1381 C C . LEU A 1 194 ? 13.650 2.565 -9.888 1.00 94.88 194 LEU A C 1
ATOM 1383 O O . LEU A 1 194 ? 14.394 2.283 -10.822 1.00 94.88 194 LEU A O 1
ATOM 1387 N N . GLN A 1 195 ? 13.951 3.514 -9.000 1.00 93.31 195 GLN A N 1
ATOM 1388 C CA . GLN A 1 195 ? 15.175 4.307 -9.067 1.00 93.31 195 GLN A CA 1
ATOM 1389 C C . GLN A 1 195 ? 15.749 4.527 -7.661 1.00 93.31 195 GLN A C 1
ATOM 1391 O O . GLN A 1 195 ? 15.042 5.041 -6.786 1.00 93.31 195 GLN A O 1
ATOM 1396 N N . PRO A 1 196 ? 17.022 4.161 -7.418 1.00 93.56 196 PRO A N 1
ATOM 1397 C CA . PRO A 1 196 ? 17.683 4.429 -6.147 1.00 93.56 196 PRO A CA 1
ATOM 1398 C C . PRO A 1 196 ? 17.666 5.923 -5.807 1.00 93.56 196 PRO A C 1
ATOM 1400 O O . PRO A 1 196 ? 17.942 6.769 -6.653 1.00 93.56 196 PRO A O 1
ATOM 1403 N N . GLY A 1 197 ? 17.336 6.251 -4.558 1.00 93.00 197 GLY A N 1
ATOM 1404 C CA . GLY A 1 197 ? 17.264 7.637 -4.083 1.00 93.00 197 GLY A CA 1
ATOM 1405 C C . GLY A 1 197 ? 15.967 8.380 -4.427 1.00 93.00 197 GLY A C 1
ATOM 1406 O O . GLY A 1 197 ? 15.764 9.476 -3.915 1.00 93.00 197 GLY A O 1
ATOM 1407 N N . MET A 1 198 ? 15.066 7.787 -5.218 1.00 93.75 198 MET A N 1
ATOM 1408 C CA . MET A 1 198 ? 13.715 8.310 -5.435 1.00 93.75 198 MET A CA 1
ATOM 1409 C C . MET A 1 198 ? 12.664 7.435 -4.750 1.00 93.75 198 MET A C 1
ATOM 1411 O O . MET A 1 198 ? 12.776 6.208 -4.706 1.00 93.75 198 MET A O 1
ATOM 1415 N N . GLU A 1 199 ? 11.617 8.069 -4.220 1.00 95.38 199 GLU A N 1
ATOM 1416 C CA . GLU A 1 199 ? 10.469 7.388 -3.608 1.00 95.38 199 GLU A CA 1
ATOM 1417 C C . GLU A 1 199 ? 9.472 6.929 -4.682 1.00 95.38 199 GLU A C 1
ATOM 1419 O O . GLU A 1 199 ? 8.306 7.319 -4.679 1.00 95.38 199 GLU A O 1
ATOM 1424 N N . SER A 1 200 ? 9.956 6.123 -5.627 1.00 96.38 200 SER A N 1
ATOM 1425 C CA . SER A 1 200 ? 9.204 5.658 -6.790 1.00 96.38 200 SER A CA 1
ATOM 1426 C C . SER A 1 200 ? 9.253 4.138 -6.877 1.00 96.38 200 SER A C 1
ATOM 1428 O O . SER A 1 200 ? 10.340 3.549 -6.878 1.00 96.38 200 SER A O 1
ATOM 1430 N N . TYR A 1 201 ? 8.082 3.500 -6.917 1.00 97.56 201 TYR A N 1
ATOM 1431 C CA . TYR A 1 201 ? 7.965 2.051 -6.775 1.00 97.56 201 TYR A CA 1
ATOM 1432 C C . TYR A 1 201 ? 6.972 1.437 -7.763 1.00 97.56 201 TYR A C 1
ATOM 1434 O O . TYR A 1 201 ? 6.090 2.117 -8.286 1.00 97.56 201 TYR A O 1
ATOM 1442 N N . ALA A 1 202 ? 7.099 0.133 -7.986 1.00 97.31 202 ALA A N 1
ATOM 1443 C CA . ALA A 1 202 ? 6.228 -0.639 -8.862 1.00 97.31 202 ALA A CA 1
ATOM 1444 C C . ALA A 1 202 ? 5.929 -2.032 -8.299 1.00 97.31 202 ALA A C 1
ATOM 1446 O O . ALA A 1 202 ? 6.720 -2.622 -7.554 1.00 97.31 202 ALA A O 1
ATOM 1447 N N . TRP A 1 203 ? 4.755 -2.548 -8.653 1.00 97.25 203 TRP A N 1
ATOM 1448 C CA . TRP A 1 203 ? 4.278 -3.875 -8.259 1.00 97.25 203 TRP A CA 1
ATOM 1449 C C . TRP A 1 203 ? 4.919 -4.994 -9.074 1.00 97.25 203 TRP A C 1
ATOM 1451 O O . TRP A 1 203 ? 5.161 -6.083 -8.561 1.00 97.25 203 TRP A O 1
ATOM 1461 N N . TRP A 1 204 ? 5.198 -4.710 -10.336 1.00 95.50 204 TRP A N 1
ATOM 1462 C CA . TRP A 1 204 ? 5.983 -5.515 -11.262 1.00 95.50 204 TRP A CA 1
ATOM 1463 C C . TRP A 1 204 ? 6.640 -4.561 -12.257 1.00 95.50 204 TRP A C 1
ATOM 1465 O O . TRP A 1 204 ? 6.217 -3.406 -12.384 1.00 95.50 204 TRP A O 1
ATOM 1475 N N . ASP A 1 205 ? 7.678 -5.029 -12.942 1.00 91.94 205 ASP A N 1
ATOM 1476 C CA . ASP A 1 205 ? 8.344 -4.210 -13.947 1.00 91.94 205 ASP A CA 1
ATOM 1477 C C . ASP A 1 205 ? 7.417 -3.980 -15.148 1.00 91.94 205 ASP A C 1
ATOM 1479 O O . ASP A 1 205 ? 6.698 -4.885 -15.588 1.00 91.94 205 ASP A O 1
ATOM 1483 N N . LEU A 1 206 ? 7.396 -2.751 -15.653 1.00 88.06 206 LEU A N 1
ATOM 1484 C CA . LEU A 1 206 ? 6.571 -2.368 -16.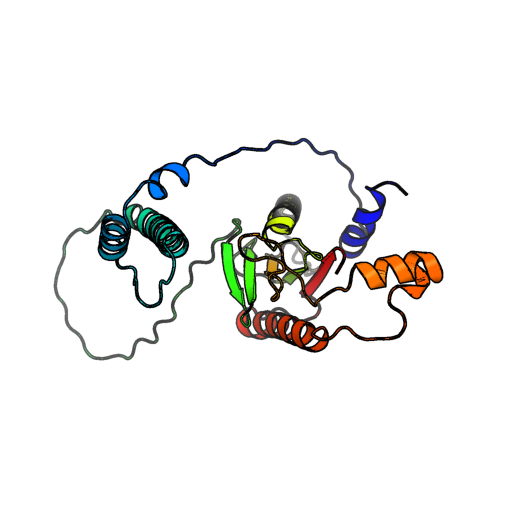787 1.00 88.06 206 LEU A CA 1
ATOM 1485 C C . LEU A 1 206 ? 7.490 -1.857 -17.887 1.00 88.06 206 LEU A C 1
ATOM 1487 O O . LEU A 1 206 ? 8.073 -0.780 -17.769 1.00 88.06 206 LEU A O 1
ATOM 1491 N N . ASP A 1 207 ? 7.560 -2.586 -19.000 1.00 87.50 207 ASP A N 1
ATOM 1492 C CA . ASP A 1 207 ? 8.190 -2.056 -20.204 1.00 87.50 207 ASP A CA 1
ATOM 1493 C C . ASP A 1 207 ? 7.271 -0.992 -20.819 1.00 87.50 207 ASP A C 1
ATOM 1495 O O . ASP A 1 207 ? 6.430 -1.261 -21.683 1.00 87.50 207 ASP A O 1
ATOM 1499 N N . VAL A 1 208 ? 7.417 0.241 -20.331 1.00 83.94 208 VAL A N 1
ATOM 1500 C CA . VAL A 1 208 ? 6.663 1.414 -20.789 1.00 83.94 208 VAL A CA 1
ATOM 1501 C C . VAL A 1 208 ? 6.844 1.622 -22.295 1.00 83.94 208 VAL A C 1
ATOM 1503 O O . VAL A 1 208 ? 5.907 2.041 -22.972 1.00 83.94 208 VAL A O 1
ATOM 1506 N N . THR A 1 209 ? 8.015 1.289 -22.845 1.00 85.81 209 THR A N 1
ATOM 1507 C CA . THR A 1 209 ? 8.312 1.458 -24.274 1.00 85.81 209 THR A CA 1
ATOM 1508 C C . THR A 1 209 ? 7.506 0.471 -25.108 1.00 85.81 209 THR A C 1
ATOM 1510 O O . THR A 1 209 ? 6.843 0.864 -26.075 1.00 85.81 209 THR A O 1
ATOM 1513 N N . ALA A 1 210 ? 7.499 -0.805 -24.715 1.00 85.69 210 ALA A N 1
ATOM 1514 C CA . ALA A 1 210 ? 6.663 -1.816 -25.352 1.00 85.69 210 ALA A CA 1
ATOM 1515 C C . ALA A 1 210 ? 5.173 -1.493 -25.185 1.00 85.69 210 ALA A C 1
ATOM 1517 O O . ALA A 1 210 ? 4.403 -1.655 -26.132 1.00 85.69 210 ALA A O 1
ATOM 1518 N N . LEU A 1 211 ? 4.771 -0.988 -24.016 1.00 84.50 211 LEU A N 1
ATOM 1519 C CA . LEU A 1 211 ? 3.395 -0.592 -23.728 1.00 84.50 211 LEU A CA 1
ATOM 1520 C C . LEU A 1 211 ? 2.927 0.552 -24.642 1.00 84.50 211 LEU A C 1
ATOM 1522 O O . LEU A 1 211 ? 1.879 0.439 -25.275 1.00 84.50 211 LEU A O 1
ATOM 1526 N N . MET A 1 212 ? 3.721 1.621 -24.774 1.00 84.56 212 MET A N 1
ATOM 1527 C CA . MET A 1 212 ? 3.431 2.736 -25.684 1.00 84.56 212 MET A CA 1
ATOM 1528 C C . MET A 1 212 ? 3.406 2.283 -27.145 1.00 84.56 212 MET A C 1
ATOM 1530 O O . MET A 1 212 ? 2.515 2.673 -27.896 1.00 84.56 212 MET A O 1
ATOM 1534 N N . THR A 1 213 ? 4.338 1.414 -27.543 1.00 87.12 213 THR A N 1
ATOM 1535 C CA . THR A 1 213 ? 4.377 0.864 -28.906 1.00 87.12 213 THR A CA 1
ATOM 1536 C C . THR A 1 213 ? 3.111 0.063 -29.209 1.00 87.12 213 THR A C 1
ATOM 1538 O O . THR A 1 213 ? 2.482 0.289 -30.240 1.00 87.12 213 THR A O 1
ATOM 1541 N N . LYS A 1 214 ? 2.684 -0.817 -28.289 1.00 85.38 214 LYS A N 1
ATOM 1542 C CA . LYS A 1 214 ? 1.436 -1.591 -28.408 1.00 85.38 214 LYS A CA 1
ATOM 1543 C C . LYS A 1 214 ? 0.193 -0.706 -28.434 1.00 85.38 214 LYS A C 1
ATOM 1545 O O . LYS A 1 214 ? -0.729 -0.998 -29.186 1.00 85.38 214 LYS A O 1
ATOM 1550 N N . ALA A 1 215 ? 0.170 0.367 -27.644 1.00 85.88 215 ALA A N 1
ATOM 1551 C CA . ALA A 1 215 ? -0.937 1.320 -27.632 1.00 85.88 215 ALA A CA 1
ATOM 1552 C C . ALA A 1 215 ? -1.120 2.000 -28.998 1.00 85.88 215 ALA A C 1
ATOM 1554 O O . ALA A 1 215 ? -2.247 2.192 -29.448 1.00 85.88 215 ALA A O 1
ATOM 1555 N N . ILE A 1 216 ? -0.011 2.333 -29.669 1.00 87.94 216 ILE A N 1
ATOM 1556 C CA . ILE A 1 216 ? -0.022 2.945 -31.003 1.00 87.94 216 ILE A CA 1
ATOM 1557 C C . ILE A 1 216 ? -0.440 1.929 -32.073 1.00 87.94 216 ILE A C 1
ATOM 1559 O O . ILE A 1 216 ? -1.210 2.274 -32.967 1.00 87.94 216 ILE A O 1
ATOM 1563 N N . THR A 1 217 ? 0.058 0.690 -32.008 1.00 88.31 217 THR A N 1
ATOM 1564 C CA . THR A 1 217 ? -0.166 -0.308 -33.068 1.00 88.31 217 THR A CA 1
ATOM 1565 C C . THR A 1 217 ? -1.506 -1.029 -32.967 1.00 88.31 217 THR A C 1
ATOM 1567 O O . THR A 1 217 ? -2.141 -1.260 -33.993 1.00 88.31 217 THR A O 1
ATOM 1570 N N . ASN A 1 218 ? -1.950 -1.372 -31.757 1.00 84.81 218 ASN A N 1
ATOM 1571 C CA . ASN A 1 218 ? -3.120 -2.227 -31.523 1.00 84.81 218 ASN A CA 1
ATOM 1572 C C . ASN A 1 218 ? -4.285 -1.490 -30.844 1.00 84.81 218 ASN A C 1
ATOM 1574 O O . ASN A 1 218 ? -5.305 -2.106 -30.536 1.00 84.81 218 ASN A O 1
ATOM 1578 N N . GLY A 1 219 ? -4.138 -0.188 -30.584 1.00 81.56 219 GLY A N 1
ATOM 1579 C CA . GLY A 1 219 ? -5.099 0.576 -29.798 1.00 81.56 219 GLY A CA 1
ATOM 1580 C C . GLY A 1 219 ? -5.118 0.174 -28.312 1.00 81.56 219 GLY A C 1
ATOM 1581 O O . GLY A 1 219 ? -4.328 -0.665 -27.867 1.00 81.56 219 GLY A O 1
ATOM 1582 N N . PRO A 1 220 ? -6.015 0.778 -27.513 1.00 73.56 220 PRO A N 1
ATOM 1583 C CA . PRO A 1 220 ? -6.072 0.574 -26.064 1.00 73.56 220 PRO A CA 1
ATOM 1584 C C . PRO A 1 220 ? -6.387 -0.876 -25.661 1.00 73.56 220 PRO A C 1
ATOM 1586 O O . PRO A 1 220 ? -5.867 -1.359 -24.655 1.00 73.56 220 PRO A O 1
ATOM 1589 N N . ASP A 1 221 ? -7.170 -1.592 -26.470 1.00 75.19 221 ASP A N 1
ATOM 1590 C CA . ASP A 1 221 ? -7.607 -2.964 -26.178 1.00 75.19 221 ASP A CA 1
ATOM 1591 C C . ASP A 1 221 ? -6.459 -3.987 -26.270 1.00 75.19 221 ASP A C 1
ATOM 1593 O O . ASP A 1 221 ? -6.512 -5.062 -25.671 1.00 75.19 221 ASP A O 1
ATOM 1597 N N . GLY A 1 222 ? -5.382 -3.648 -26.987 1.00 69.50 222 GLY A N 1
ATOM 1598 C CA . GLY A 1 222 ? -4.221 -4.515 -27.175 1.00 69.50 222 GLY A CA 1
ATOM 1599 C C . GLY A 1 222 ? -3.151 -4.423 -26.084 1.00 69.50 222 GLY A C 1
ATOM 1600 O O . GLY A 1 222 ? -2.268 -5.286 -26.062 1.00 69.50 222 GLY A O 1
ATOM 1601 N N . LEU A 1 223 ? -3.203 -3.425 -25.185 1.00 68.25 223 LEU A N 1
ATOM 1602 C CA . LEU A 1 223 ? -2.105 -3.112 -24.248 1.00 68.25 223 LEU A CA 1
ATOM 1603 C C . LEU A 1 223 ? -1.698 -4.298 -23.364 1.00 68.25 223 LEU A C 1
ATOM 1605 O O . LEU A 1 223 ? -0.507 -4.531 -23.156 1.00 68.25 223 LEU A O 1
ATOM 1609 N N . PHE A 1 224 ? -2.681 -5.052 -22.873 1.00 70.06 224 PHE A N 1
ATOM 1610 C CA . PHE A 1 224 ? -2.479 -6.118 -21.883 1.00 70.06 224 PHE A CA 1
ATOM 1611 C C . PHE A 1 224 ? -2.764 -7.518 -22.434 1.00 70.06 224 PHE A C 1
ATOM 1613 O O . PHE A 1 224 ? -2.824 -8.493 -21.687 1.00 70.06 224 PHE A O 1
ATOM 1620 N N . SER A 1 225 ? -2.928 -7.642 -23.752 1.00 72.88 225 SER A N 1
ATOM 1621 C CA . SER A 1 225 ? -3.130 -8.942 -24.384 1.00 72.88 225 SER A CA 1
ATOM 1622 C C . SER A 1 225 ? -1.799 -9.706 -24.500 1.00 72.88 225 SER A C 1
ATOM 1624 O O . SER A 1 225 ? -0.806 -9.207 -25.036 1.00 72.88 225 SER A O 1
ATOM 1626 N N . GLY A 1 226 ? -1.771 -10.934 -23.972 1.00 71.06 226 GLY A N 1
ATOM 1627 C CA . GLY A 1 226 ? -0.833 -11.976 -24.399 1.00 71.06 226 GLY A CA 1
ATOM 1628 C C . GLY A 1 226 ? 0.214 -12.455 -23.393 1.00 71.06 226 GLY A C 1
ATOM 1629 O O . GLY A 1 226 ? 0.662 -13.588 -23.543 1.00 71.06 226 GLY A O 1
ATOM 1630 N N . GLN A 1 227 ? 0.598 -11.678 -22.372 1.00 77.50 227 GLN A N 1
ATOM 1631 C CA . GLN A 1 227 ? 1.600 -12.127 -21.390 1.00 77.50 227 GLN A CA 1
ATOM 1632 C C . GLN A 1 227 ? 1.329 -11.588 -19.985 1.00 77.50 227 GLN A C 1
ATOM 1634 O O . GLN A 1 227 ? 1.048 -10.408 -19.796 1.00 77.50 227 GLN A O 1
ATOM 1639 N N . THR A 1 228 ? 1.423 -12.483 -19.001 1.00 83.88 228 THR A N 1
ATOM 1640 C CA . THR A 1 228 ? 1.385 -12.128 -17.579 1.00 83.88 228 THR A CA 1
ATOM 1641 C C . THR A 1 228 ? 2.748 -11.549 -17.193 1.00 83.88 228 THR A C 1
ATOM 1643 O O . THR A 1 228 ? 3.749 -12.200 -17.491 1.00 83.88 228 THR A O 1
ATOM 1646 N N . PRO A 1 229 ? 2.822 -10.365 -16.556 1.00 86.25 229 PRO A N 1
ATOM 1647 C CA . PRO A 1 229 ? 4.093 -9.785 -16.145 1.00 86.25 229 PRO A CA 1
ATOM 1648 C C . PRO A 1 229 ? 4.884 -10.711 -15.220 1.00 86.25 229 PRO A C 1
ATOM 1650 O O . PRO A 1 229 ? 4.334 -11.302 -14.283 1.00 86.25 229 PRO A O 1
ATOM 1653 N N . GLU A 1 230 ? 6.190 -10.790 -15.460 1.00 82.44 230 GLU A N 1
ATOM 1654 C CA . GLU A 1 230 ? 7.131 -11.410 -14.535 1.00 82.44 230 GLU A CA 1
ATOM 1655 C C . GLU A 1 230 ? 7.050 -10.647 -13.197 1.00 82.44 230 GLU A C 1
ATOM 1657 O O . GLU A 1 230 ? 7.064 -9.420 -13.177 1.00 82.44 230 GLU A O 1
ATOM 1662 N N . ALA A 1 231 ? 6.879 -11.368 -12.086 1.00 90.31 231 ALA A N 1
ATOM 1663 C CA . ALA A 1 231 ? 6.559 -10.871 -10.735 1.00 90.31 231 ALA A CA 1
ATOM 1664 C C . ALA A 1 231 ? 5.079 -10.610 -10.375 1.00 90.31 231 ALA A C 1
ATOM 1666 O O . ALA A 1 231 ? 4.800 -10.458 -9.181 1.00 90.31 231 ALA A O 1
ATOM 1667 N N . LEU A 1 232 ? 4.107 -10.662 -11.301 1.00 90.81 232 LEU A N 1
ATOM 1668 C CA . LEU A 1 232 ? 2.690 -10.477 -10.920 1.00 90.81 232 LEU A CA 1
ATOM 1669 C C . LEU A 1 232 ? 2.219 -11.537 -9.908 1.00 90.81 232 LEU A C 1
ATOM 1671 O O . LEU A 1 232 ? 1.536 -11.217 -8.932 1.00 90.81 232 LEU A O 1
ATOM 1675 N N . GLU A 1 233 ? 2.606 -12.798 -10.110 1.00 94.25 233 GLU A N 1
ATOM 1676 C CA . GLU A 1 233 ? 2.268 -13.891 -9.190 1.00 94.25 233 GLU A CA 1
ATOM 1677 C C . GLU A 1 233 ? 2.878 -13.665 -7.799 1.00 94.25 233 GLU A C 1
ATOM 1679 O O . GLU A 1 233 ? 2.194 -13.808 -6.783 1.00 94.25 233 GLU A O 1
ATOM 1684 N N . HIS A 1 234 ? 4.146 -13.249 -7.747 1.00 94.75 234 HIS A N 1
ATOM 1685 C CA . HIS A 1 234 ? 4.830 -12.951 -6.493 1.00 94.75 234 HIS A CA 1
ATOM 1686 C C . HIS A 1 234 ? 4.114 -11.838 -5.718 1.00 94.75 234 HIS A C 1
ATOM 1688 O O . HIS A 1 234 ? 3.767 -12.020 -4.549 1.00 94.75 234 HIS A O 1
ATOM 1694 N N . THR A 1 235 ? 3.805 -10.724 -6.381 1.00 95.56 235 THR A N 1
ATOM 1695 C CA . THR A 1 235 ? 3.078 -9.602 -5.777 1.00 95.56 235 THR A CA 1
ATOM 1696 C C . THR A 1 235 ? 1.673 -9.994 -5.331 1.00 95.56 235 THR A C 1
ATOM 1698 O O . THR A 1 235 ? 1.246 -9.641 -4.230 1.00 95.56 235 THR A O 1
ATOM 1701 N N . THR A 1 236 ? 0.974 -10.805 -6.125 1.00 96.44 236 THR A N 1
ATOM 1702 C CA . THR A 1 236 ? -0.330 -11.363 -5.746 1.00 96.44 236 THR A CA 1
ATOM 1703 C C . THR A 1 236 ? -0.230 -12.162 -4.444 1.00 96.44 236 THR A C 1
ATOM 1705 O O . THR A 1 236 ? -1.081 -12.026 -3.565 1.00 96.44 236 THR A O 1
ATOM 1708 N N . ASN A 1 237 ? 0.822 -12.966 -4.278 1.00 97.38 237 ASN A N 1
ATOM 1709 C CA . ASN A 1 237 ? 1.039 -13.753 -3.063 1.00 97.38 237 ASN A CA 1
ATOM 1710 C C . ASN A 1 237 ? 1.385 -12.880 -1.845 1.00 97.38 237 ASN A C 1
ATOM 1712 O O . ASN A 1 237 ? 0.926 -13.174 -0.736 1.00 97.38 237 ASN A O 1
ATOM 1716 N N . LEU A 1 238 ? 2.112 -11.775 -2.032 1.00 96.56 238 LEU A N 1
ATOM 1717 C CA . LEU A 1 238 ? 2.346 -10.792 -0.966 1.00 96.56 238 LEU A CA 1
ATOM 1718 C C . LEU A 1 238 ? 1.034 -10.136 -0.507 1.00 96.56 238 LEU A C 1
ATOM 1720 O O . LEU A 1 238 ? 0.768 -10.064 0.693 1.00 96.56 238 LEU A O 1
ATOM 1724 N N . LEU A 1 239 ? 0.170 -9.730 -1.441 1.00 97.69 239 LEU A N 1
ATOM 1725 C CA . LEU A 1 239 ? -1.134 -9.142 -1.111 1.00 97.69 239 LEU A CA 1
ATOM 1726 C C . LEU A 1 239 ? -2.070 -10.148 -0.431 1.00 97.69 239 LEU A C 1
ATOM 1728 O O . LEU A 1 239 ? -2.702 -9.811 0.570 1.00 97.69 239 LEU A O 1
ATOM 1732 N N . LYS A 1 240 ? -2.107 -11.402 -0.900 1.00 98.19 240 LYS A N 1
ATOM 1733 C CA . LYS A 1 240 ? -2.818 -12.493 -0.207 1.00 98.19 240 LYS A CA 1
ATOM 1734 C C . LYS A 1 240 ? -2.327 -12.656 1.230 1.00 98.19 240 LYS A C 1
ATOM 1736 O O . LYS A 1 240 ? -3.137 -12.806 2.136 1.00 98.19 240 LYS A O 1
ATOM 1741 N N . SER A 1 241 ? -1.020 -12.554 1.454 1.00 98.19 241 SER A N 1
ATOM 1742 C CA . SER A 1 241 ? -0.440 -12.658 2.795 1.00 98.19 241 SER A CA 1
ATOM 1743 C C . SER A 1 241 ? -0.875 -11.508 3.715 1.00 98.19 241 SER A C 1
ATOM 1745 O O . SER A 1 241 ? -1.116 -11.738 4.897 1.00 98.19 241 SER A O 1
ATOM 1747 N N . ILE A 1 242 ? -1.053 -10.285 3.194 1.00 98.25 242 ILE A N 1
ATOM 1748 C CA . ILE A 1 242 ? -1.663 -9.179 3.958 1.00 98.25 242 ILE A CA 1
ATOM 1749 C C . ILE A 1 242 ? -3.108 -9.522 4.339 1.00 98.25 242 ILE A C 1
ATOM 1751 O O . ILE A 1 242 ? -3.498 -9.323 5.489 1.00 98.25 242 ILE A O 1
ATOM 1755 N N . ILE A 1 243 ? -3.895 -10.053 3.400 1.00 98.31 243 ILE A N 1
ATOM 1756 C CA . ILE A 1 243 ? -5.290 -10.445 3.653 1.00 98.31 243 ILE A CA 1
ATOM 1757 C C . ILE A 1 243 ? -5.358 -11.506 4.757 1.00 98.31 243 ILE A C 1
ATOM 1759 O O . ILE A 1 243 ? -6.160 -11.365 5.678 1.00 98.31 243 ILE A O 1
ATOM 1763 N N . GLU A 1 244 ? -4.500 -12.528 4.720 1.00 98.31 244 GLU A N 1
ATOM 1764 C CA . GLU A 1 244 ? -4.476 -13.549 5.774 1.00 98.31 244 GLU A CA 1
ATOM 1765 C C . GLU A 1 244 ? -4.068 -12.974 7.135 1.00 98.31 244 GLU A C 1
ATOM 1767 O O . GLU A 1 244 ? -4.702 -13.296 8.138 1.00 98.31 244 GLU A O 1
ATOM 1772 N N . VAL A 1 245 ? -3.114 -12.037 7.192 1.00 97.06 245 VAL A N 1
ATOM 1773 C CA . VAL A 1 245 ? -2.787 -11.329 8.445 1.00 97.06 245 VAL A CA 1
ATOM 1774 C C . VAL A 1 245 ? -4.013 -10.611 9.020 1.00 97.06 245 VAL A C 1
ATOM 1776 O O . VAL A 1 245 ? -4.274 -10.697 10.222 1.00 97.06 245 VAL A O 1
ATOM 1779 N N . GLU A 1 246 ? -4.803 -9.939 8.184 1.00 96.94 246 GLU A N 1
ATOM 1780 C CA . GLU A 1 246 ? -6.017 -9.238 8.622 1.00 96.94 246 GLU A CA 1
ATOM 1781 C C . GLU A 1 246 ? -7.099 -10.207 9.121 1.00 96.94 246 GLU A C 1
ATOM 1783 O O . GLU A 1 246 ? -7.782 -9.943 10.118 1.00 96.94 246 GLU A O 1
ATOM 1788 N N . ARG A 1 247 ? -7.213 -11.378 8.493 1.00 97.50 247 ARG A N 1
ATOM 1789 C CA . ARG A 1 247 ? -8.127 -12.435 8.941 1.00 97.50 247 ARG A CA 1
ATOM 1790 C C . ARG A 1 247 ? -7.702 -13.067 10.254 1.00 97.50 247 ARG A C 1
ATOM 1792 O O . ARG A 1 247 ? -8.539 -13.299 11.126 1.00 97.50 247 ARG A O 1
ATOM 1799 N N . GLU A 1 248 ? -6.423 -13.373 10.404 1.00 96.94 248 GLU A N 1
ATOM 1800 C CA . GLU A 1 248 ? -5.918 -14.125 11.548 1.00 96.94 248 GLU A CA 1
ATOM 1801 C C . GLU A 1 248 ? -5.742 -13.240 12.781 1.00 96.94 248 GLU A C 1
ATOM 1803 O O . GLU A 1 248 ? -6.198 -13.605 13.869 1.00 96.94 248 GLU A O 1
ATOM 1808 N N . GLN A 1 249 ? -5.132 -12.062 12.617 1.00 94.88 249 GLN A N 1
ATOM 1809 C CA . GLN A 1 249 ? -4.794 -11.173 13.732 1.00 94.88 249 GLN A CA 1
ATOM 1810 C C . GLN A 1 249 ? -5.960 -10.265 14.123 1.00 94.88 249 GLN A C 1
ATOM 1812 O O . GLN A 1 249 ? -6.227 -10.086 15.311 1.00 94.88 249 GLN A O 1
ATOM 1817 N N . PHE A 1 250 ? -6.681 -9.721 13.139 1.00 94.69 250 PHE A N 1
ATOM 1818 C CA . PHE A 1 250 ? -7.769 -8.765 13.376 1.00 94.69 250 PHE A CA 1
ATOM 1819 C C . PHE A 1 250 ? -9.161 -9.395 13.274 1.00 94.69 250 PHE A C 1
ATOM 1821 O O . PHE A 1 250 ? -10.151 -8.727 13.568 1.00 94.69 250 PHE A O 1
ATOM 1828 N N . ARG A 1 251 ? -9.250 -10.688 12.919 1.00 96.69 251 ARG A N 1
ATOM 1829 C CA . ARG A 1 251 ? -10.514 -11.437 12.794 1.00 96.69 251 ARG A CA 1
ATOM 1830 C C . ARG A 1 251 ? -11.497 -10.786 11.816 1.00 96.69 251 ARG A C 1
ATOM 1832 O O . ARG A 1 251 ? -12.710 -10.929 11.968 1.00 96.69 251 ARG A O 1
ATOM 1839 N N . ILE A 1 252 ? -10.981 -10.093 10.800 1.00 96.06 252 ILE A N 1
ATOM 1840 C CA . ILE A 1 252 ? -11.797 -9.472 9.755 1.00 96.06 252 ILE A CA 1
ATOM 1841 C C . ILE A 1 252 ? -12.185 -10.550 8.736 1.00 96.06 252 ILE A C 1
ATOM 1843 O O . ILE A 1 252 ? -11.300 -11.173 8.159 1.00 96.06 252 ILE A O 1
ATOM 1847 N N . PRO A 1 253 ? -13.475 -10.826 8.489 1.00 95.31 253 PRO A N 1
ATOM 1848 C CA . PRO A 1 253 ? -13.869 -11.811 7.482 1.00 95.31 253 PRO A CA 1
ATOM 1849 C C . PRO A 1 253 ? -13.650 -11.270 6.057 1.00 95.31 253 PRO A C 1
ATOM 1851 O O . PRO A 1 253 ? -13.764 -10.068 5.838 1.00 95.31 253 PRO A O 1
ATOM 1854 N N . TYR A 1 254 ? -13.423 -12.150 5.069 1.00 96.56 254 TYR A N 1
ATOM 1855 C CA . TYR A 1 254 ? -13.141 -11.756 3.672 1.00 96.56 254 TYR A CA 1
ATOM 1856 C C . TYR A 1 254 ? -14.156 -10.763 3.089 1.00 96.56 254 TYR A C 1
ATOM 1858 O O . TYR A 1 254 ? -13.767 -9.802 2.440 1.00 96.56 254 TYR A O 1
ATOM 1866 N N . HIS A 1 255 ? -15.453 -10.942 3.367 1.00 95.69 255 HIS A N 1
ATOM 1867 C CA . HIS A 1 255 ? -16.513 -10.059 2.861 1.00 95.69 255 HIS A CA 1
ATOM 1868 C C . HIS A 1 255 ? -16.483 -8.636 3.456 1.00 95.69 255 HIS A C 1
ATOM 1870 O O . HIS A 1 255 ? -17.313 -7.805 3.102 1.00 95.69 255 HIS A O 1
ATOM 1876 N N . ARG A 1 256 ? -15.565 -8.357 4.391 1.00 95.44 256 ARG A N 1
ATOM 1877 C CA . ARG A 1 256 ? -15.307 -7.031 4.970 1.00 95.44 256 ARG A CA 1
ATOM 1878 C C . ARG A 1 256 ? -13.898 -6.522 4.679 1.00 95.44 256 ARG A C 1
ATOM 1880 O O . ARG A 1 256 ? -13.447 -5.579 5.327 1.00 95.44 256 ARG A O 1
ATOM 1887 N N . ILE A 1 257 ? -13.206 -7.150 3.732 1.00 96.94 257 ILE A N 1
ATOM 1888 C CA . ILE A 1 257 ? -11.924 -6.688 3.215 1.00 96.94 257 ILE A CA 1
ATOM 1889 C C . ILE A 1 257 ? -12.171 -6.179 1.798 1.00 96.94 257 ILE A C 1
ATOM 1891 O O . ILE A 1 257 ? -12.512 -6.949 0.905 1.00 96.94 257 ILE A O 1
ATOM 1895 N N . ALA A 1 258 ? -12.019 -4.874 1.605 1.00 96.75 258 ALA A N 1
ATOM 1896 C CA . ALA A 1 258 ? -12.071 -4.239 0.298 1.00 96.75 258 ALA A CA 1
ATOM 1897 C C . ALA A 1 258 ? -10.650 -3.998 -0.219 1.00 96.75 258 ALA A C 1
ATOM 1899 O O . ALA A 1 258 ? -9.749 -3.664 0.554 1.00 96.75 258 ALA A O 1
ATOM 1900 N N . ILE A 1 259 ? -10.460 -4.133 -1.528 1.00 97.69 259 ILE A N 1
ATOM 1901 C CA . ILE A 1 259 ? -9.207 -3.807 -2.210 1.00 97.69 259 ILE A CA 1
ATOM 1902 C C . ILE A 1 259 ? -9.531 -2.737 -3.245 1.00 97.69 259 ILE A C 1
ATOM 1904 O O . ILE A 1 259 ? -10.393 -2.937 -4.098 1.00 97.69 259 ILE A O 1
ATOM 1908 N N . GLY A 1 260 ? -8.866 -1.594 -3.138 1.00 96.25 260 GLY A N 1
ATOM 1909 C CA . GLY A 1 260 ? -8.868 -0.539 -4.141 1.00 96.25 260 GLY A CA 1
ATOM 1910 C C . GLY A 1 260 ? -7.470 -0.385 -4.725 1.00 96.25 260 GLY A C 1
ATOM 1911 O O . GLY A 1 260 ? -6.478 -0.649 -4.047 1.00 96.25 260 GLY A O 1
ATOM 1912 N N . GLY A 1 261 ? -7.384 0.058 -5.973 1.00 95.50 261 GLY A N 1
ATOM 1913 C CA . GLY A 1 261 ? -6.113 0.293 -6.648 1.00 95.50 261 GLY A CA 1
ATOM 1914 C C . GLY A 1 261 ? -6.226 1.404 -7.679 1.00 95.50 261 GLY A C 1
ATOM 1915 O O . GLY A 1 261 ? -7.322 1.700 -8.159 1.00 95.50 261 GLY A O 1
ATOM 1916 N N . PHE A 1 262 ? -5.097 2.028 -8.004 1.00 93.88 262 PHE A N 1
ATOM 1917 C CA . PHE A 1 262 ? -5.004 3.030 -9.058 1.00 93.88 262 PHE A CA 1
ATOM 1918 C C . PHE A 1 262 ? -3.907 2.657 -10.061 1.00 93.88 262 PHE A C 1
ATOM 1920 O O . PHE A 1 262 ? -2.741 2.575 -9.696 1.00 93.88 262 PHE A O 1
ATOM 1927 N N . SER A 1 263 ? -4.272 2.551 -11.341 1.00 93.06 263 SER A N 1
ATOM 1928 C CA . SER A 1 263 ? -3.369 2.297 -12.476 1.00 93.06 263 SER A CA 1
ATOM 1929 C C . SER A 1 263 ? -2.785 0.875 -12.568 1.00 93.06 263 SER A C 1
ATOM 1931 O O . SER A 1 263 ? -3.363 0.063 -13.288 1.00 93.06 263 SER A O 1
ATOM 1933 N N . GLN A 1 264 ? -1.659 0.590 -11.899 1.00 90.81 264 GLN A N 1
ATOM 1934 C CA . GLN A 1 264 ? -0.982 -0.720 -11.920 1.00 90.81 264 GLN A CA 1
ATOM 1935 C C . GLN A 1 264 ? -1.597 -1.625 -10.855 1.00 90.81 264 GLN A C 1
ATOM 1937 O O . GLN A 1 264 ? -1.975 -2.759 -11.208 1.00 90.81 264 GLN A O 1
#

pLDDT: mean 78.26, std 23.26, range [29.52, 98.5]

Organism: NCBI:txid91324

Foldseek 3Di:
DDPVVVVVVVCVVVPPDDDDDDDDDDDDDDDPPLVVLVPDDPVVLVVLCVVLVHDPPPDPDPVVSSVSSVVSVVVVVVVVPDDDDDDDDDDDDDDDDDDPPPPPPPDPALDWDWDAFLNFIKIKHKNDDQAQFEEEEEEAFFAFLVVCRVVVSVVSVVLCVVLVVPVDPPPDPDPPDDPNGMYMYIRTTAPADPDPPDRTHHVADDPVVVQVVQCVPVNPVRNPPDDDTDNPVVSVVSVVRRVVCCCPVSVHDPVRYHYHYDHD

Secondary structure (DSSP, 8-state):
--TTTTHHHHHHTT-SS---------------SGGGTTTS-HHHHHHHHHHTT---TT--SHHHHHHHHHHHHHHHHHHTTS--------------------------BTS-EEEEETTEEEEEEESSSS-SEEEEEE--TT--GGGGHHHHHHHHHHHHHHHHHH----------------EEEEEEPPSEESSTTS--EESS---HHHHHHHHHHH-GGGTT-S-PPTTHHHHHHHHHHHHHHHHHHS---GGGEEEEE---

Radius of gyration: 24.11 Å; chains: 1; bounding box: 69×41×83 Å